Protein AF-A0A1B6F9W7-F1 (afdb_monomer)

Secondary structure (DSSP, 8-state):
-HHHHHHHHHHHHHHHT----SSTT-EEEEEEEETTTEEEEEEEETTTTEEEEEEEETT---EEEEBGGGGGT-HHHHHHS--B-GGG-SS-EEEEEEEEEE-SS-EEEEEEEEEEEEETTEEEEEEEEEEEEEE-HHHHTSS-SEEEE-S-GGG-SS-S--HHHHHHHTT-SSSS-EEEE---TT-SSPEEEEESS--GGG--SPPPP--EEEETTEEEEEEEEEETTEEEEEEEEE---TT-SS----HHHHHHHHHHHTPEEETTEEE--GGGGGGPPPEEEEBTTB-

InterPro domains:
  IPR001461 Aspartic peptidase A1 [PR00792] (45-65)
  IPR001461 Aspartic peptidase A1 [PR00792] (191-204)
  IPR001461 Aspartic peptidase A1 [PR00792] (238-249)
  IPR001461 Aspartic peptidase A1 [PTHR47966] (16-290)
  IPR021109 Aspartic peptidase domain superfamily [G3DSA:2.40.70.10] (39-171)
  IPR021109 Aspartic peptidase domain superfamily [G3DSA:2.40.70.10] (217-290)
  IPR021109 Aspartic peptidase domain superfamily [SSF50630] (12-290)
  IPR033121 Peptidase family A1 domain [PF00026] (39-289)
  IPR033121 Peptidase family A1 domain [PS51767] (39-291)

Solvent-accessible surface area (backbone atoms only — not comparable to full-atom values): 16092 Å² total; per-residue (Å²): 106,67,76,57,50,55,52,48,52,51,51,46,49,59,52,47,40,59,54,74,64,90,52,84,40,40,42,48,36,50,24,49,73,50,82,67,49,51,52,30,32,67,34,30,38,32,39,69,71,42,66,36,34,24,28,61,16,29,71,36,14,45,36,34,34,35,23,49,70,28,35,82,80,37,53,70,55,57,76,78,49,51,56,46,58,67,90,66,24,78,54,48,44,91,66,65,50,78,42,67,48,82,55,100,75,36,38,40,27,39,25,32,36,28,24,30,36,26,50,60,89,43,63,38,74,75,39,63,31,34,40,20,52,45,64,38,72,56,41,73,68,54,94,41,32,32,39,39,15,61,19,32,48,77,60,22,75,80,70,51,68,17,62,64,59,45,28,53,75,69,63,36,34,71,37,100,44,65,37,79,46,82,50,54,76,91,49,93,56,72,18,36,36,27,44,17,42,72,71,71,89,82,59,76,90,78,89,85,80,74,68,69,75,45,79,38,50,56,27,30,63,28,58,29,33,26,51,66,90,44,80,66,44,69,68,46,74,47,65,74,33,66,65,53,65,66,98,79,71,61,64,76,49,49,52,54,54,26,63,75,64,61,37,44,79,54,90,96,44,66,47,60,64,80,90,46,60,93,71,55,73,56,73,48,58,24,43,78,92,42,113

Nearest PDB structures (foldseek):
  5t4s-assembly1_A  TM=9.382E-01  e=1.037E-24  Homo sapiens
  5sz9-assembly2_B  TM=9.330E-01  e=1.037E-24  Homo sapiens
  1hrn-assembly1_A  TM=9.455E-01  e=3.970E-24  Homo sapiens
  4gj6-assembly1_A  TM=9.241E-01  e=5.315E-24  Homo sapiens
  5mlg-assembly1_A  TM=8.321E-01  e=1.570E-22  Rattus norvegicus

Sequence (291 aa):
RVQRELTVERLSALARMVKSNSNGNEQAVTLTDIQDVYYYGAMSFGTPKQLVNVMFSTGSADLWIVSSDYCAINDVYCSTHTTYSHNVSTTYMKNGTRFHSQYGMGSGSGYISIDDIAVGELQVTDQYFGEATSIDNSTASTKFDGIFGLAYPSISAIGTAPPFVNMIKQNVVNESVFAFYLNRVDEKTEGELILGGIDANHYTGNITYTPVVKQTYWLINIDGMYINSQIVSSNNTAIPDTGTTLLSGPTEYMDQVNKVIGGQKMGNLYLVDCSTIDSL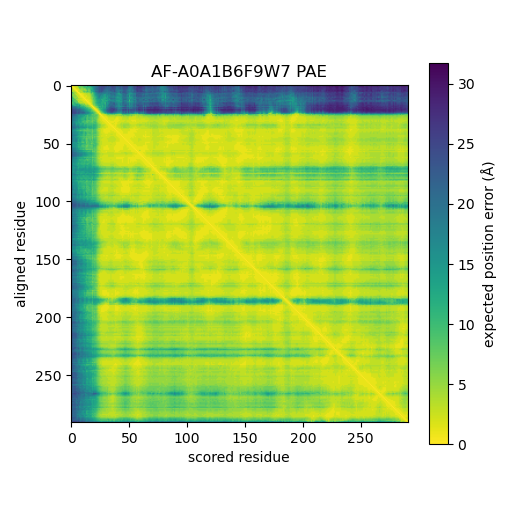PNVSFVISNTS

pLDDT: mean 90.0, std 14.3, range [27.58, 98.81]

Radius of gyration: 20.21 Å; Cα contacts (8 Å, |Δi|>4): 610; chains: 1; bounding box: 56×44×56 Å

Structure (mmCIF, N/CA/C/O backbone):
data_AF-A0A1B6F9W7-F1
#
_entry.id   AF-A0A1B6F9W7-F1
#
loop_
_atom_site.group_PDB
_atom_site.id
_atom_site.type_symbol
_atom_site.label_atom_id
_atom_site.label_alt_id
_atom_site.label_comp_id
_atom_site.label_asym_id
_atom_site.label_entity_id
_atom_site.label_seq_id
_atom_site.pdbx_PDB_ins_code
_atom_site.Cartn_x
_atom_site.Cartn_y
_atom_site.Cartn_z
_atom_site.occupancy
_atom_site.B_iso_or_equiv
_atom_site.auth_seq_id
_atom_site.auth_comp_id
_atom_site.auth_asym_id
_atom_site.auth_atom_id
_atom_site.pdbx_PDB_model_num
ATOM 1 N N . ARG A 1 1 ? 32.476 4.042 4.799 1.00 39.41 1 ARG A N 1
ATOM 2 C CA . ARG A 1 1 ? 31.663 3.472 5.903 1.00 39.41 1 ARG A CA 1
ATOM 3 C C . ARG A 1 1 ? 30.194 3.431 5.483 1.00 39.41 1 ARG A C 1
ATOM 5 O O . ARG A 1 1 ? 29.724 2.333 5.251 1.00 39.41 1 ARG A O 1
ATOM 12 N N . VAL A 1 2 ? 29.600 4.582 5.150 1.00 32.59 2 VAL A N 1
ATOM 13 C CA . VAL A 1 2 ? 28.248 4.735 4.557 1.00 32.59 2 VAL A CA 1
ATOM 14 C C . VAL A 1 2 ? 27.989 3.832 3.338 1.00 32.59 2 VAL A C 1
ATOM 16 O O . VAL A 1 2 ? 27.059 3.041 3.335 1.00 32.59 2 VAL A O 1
ATOM 19 N N . GLN A 1 3 ? 28.878 3.831 2.338 1.00 27.58 3 GLN A N 1
ATOM 20 C CA . GLN A 1 3 ? 28.723 2.985 1.139 1.00 27.58 3 GLN A CA 1
ATOM 21 C C . GLN A 1 3 ? 28.846 1.472 1.416 1.00 27.58 3 GLN A C 1
ATOM 23 O O . GLN A 1 3 ? 28.436 0.658 0.603 1.00 27.58 3 GLN A O 1
ATOM 28 N N . ARG A 1 4 ? 29.417 1.081 2.565 1.00 31.52 4 ARG A N 1
ATOM 29 C CA . ARG A 1 4 ? 29.516 -0.320 3.005 1.00 31.52 4 ARG A CA 1
ATOM 30 C C . ARG A 1 4 ? 28.277 -0.728 3.812 1.00 31.52 4 ARG A C 1
ATOM 32 O O . ARG A 1 4 ? 27.870 -1.874 3.709 1.00 31.52 4 ARG A O 1
ATOM 39 N N . GLU A 1 5 ? 27.677 0.204 4.554 1.00 36.62 5 GLU A N 1
ATOM 40 C CA . GLU A 1 5 ? 26.391 0.037 5.253 1.00 36.62 5 GLU A CA 1
ATOM 41 C C . GLU A 1 5 ? 25.223 -0.079 4.257 1.00 36.62 5 GLU A C 1
ATOM 43 O O . GLU A 1 5 ? 24.466 -1.037 4.352 1.00 36.62 5 GLU A O 1
ATOM 48 N N . LEU A 1 6 ? 25.173 0.764 3.215 1.00 41.50 6 LEU A N 1
ATOM 49 C CA . LEU A 1 6 ? 24.198 0.670 2.109 1.00 41.50 6 LEU A CA 1
ATOM 50 C C . LEU A 1 6 ? 24.239 -0.682 1.378 1.00 41.50 6 LEU A C 1
ATOM 52 O O . LEU A 1 6 ? 23.206 -1.239 1.020 1.00 41.50 6 LEU A O 1
ATOM 56 N N . THR A 1 7 ? 25.431 -1.239 1.156 1.00 44.25 7 THR A N 1
ATOM 57 C CA . THR A 1 7 ? 25.571 -2.565 0.533 1.00 44.25 7 THR A CA 1
ATOM 58 C C . THR A 1 7 ? 25.097 -3.679 1.464 1.00 44.25 7 THR A C 1
ATOM 60 O O . THR A 1 7 ? 24.526 -4.656 0.993 1.00 44.25 7 THR A O 1
ATOM 63 N N . VAL A 1 8 ? 25.294 -3.539 2.778 1.00 46.81 8 VAL A N 1
ATOM 64 C CA . VAL A 1 8 ? 24.808 -4.507 3.772 1.00 46.81 8 VAL A CA 1
ATOM 65 C C . VAL A 1 8 ? 23.288 -4.429 3.922 1.00 46.81 8 VAL A C 1
ATOM 67 O O . VAL A 1 8 ? 22.667 -5.481 3.974 1.00 46.81 8 VAL A O 1
ATOM 70 N N . GLU A 1 9 ? 22.684 -3.237 3.908 1.00 51.66 9 GLU A N 1
ATOM 71 C CA . GLU A 1 9 ? 21.222 -3.065 3.871 1.00 51.66 9 GLU A CA 1
ATOM 72 C C . GLU A 1 9 ? 20.599 -3.589 2.575 1.00 51.66 9 GLU A C 1
ATOM 74 O O . GLU A 1 9 ? 19.556 -4.227 2.609 1.00 51.66 9 GLU A O 1
ATOM 79 N N . ARG A 1 10 ? 21.248 -3.395 1.421 1.00 51.38 10 ARG A N 1
ATOM 80 C CA . ARG A 1 10 ? 20.782 -3.983 0.153 1.00 51.38 10 ARG A CA 1
ATOM 81 C C . ARG A 1 10 ? 20.875 -5.504 0.155 1.00 51.38 10 ARG A C 1
ATOM 83 O O . ARG A 1 10 ? 19.954 -6.171 -0.299 1.00 51.38 10 ARG A O 1
ATOM 90 N N . LEU A 1 11 ? 21.971 -6.058 0.671 1.00 47.94 11 LEU A N 1
ATOM 91 C CA . LEU A 1 11 ? 22.137 -7.506 0.806 1.00 47.94 11 LEU A CA 1
ATOM 92 C C . LEU A 1 11 ? 21.189 -8.091 1.858 1.00 47.94 11 LEU A C 1
ATOM 94 O O . LEU A 1 11 ? 20.698 -9.197 1.661 1.00 47.94 11 LEU A O 1
ATOM 98 N N . SER A 1 12 ? 20.896 -7.367 2.941 1.00 53.03 12 SER A N 1
ATOM 99 C CA . SER A 1 12 ? 19.919 -7.796 3.941 1.00 53.03 12 SER A CA 1
ATOM 100 C C . SER A 1 12 ? 18.487 -7.655 3.434 1.00 53.03 12 SER A C 1
ATOM 102 O O . SER A 1 12 ? 17.698 -8.546 3.700 1.00 53.03 12 SER A O 1
ATOM 104 N N . ALA A 1 13 ? 18.154 -6.631 2.645 1.00 49.12 13 ALA A N 1
ATOM 105 C CA . ALA A 1 13 ? 16.864 -6.508 1.966 1.00 49.12 13 ALA A CA 1
ATOM 106 C C . ALA A 1 13 ? 16.664 -7.635 0.941 1.00 49.12 13 ALA A C 1
ATOM 108 O O . ALA A 1 13 ? 15.630 -8.294 0.964 1.00 49.12 13 ALA A O 1
ATOM 109 N N . LEU A 1 14 ? 17.678 -7.939 0.120 1.00 49.81 14 LEU A N 1
ATOM 110 C CA . LEU A 1 14 ? 17.667 -9.103 -0.776 1.00 49.81 14 LEU A CA 1
ATOM 111 C C . LEU A 1 14 ? 17.549 -10.424 -0.001 1.00 49.81 14 LEU A C 1
ATOM 113 O O . LEU A 1 14 ? 16.829 -11.314 -0.430 1.00 49.81 14 LEU A O 1
ATOM 117 N N . ALA A 1 15 ? 18.211 -10.557 1.152 1.00 49.97 15 ALA A N 1
ATOM 118 C CA . ALA A 1 15 ? 18.080 -11.738 2.005 1.00 49.97 15 ALA A CA 1
ATOM 119 C C . ALA A 1 15 ? 16.712 -11.818 2.716 1.00 49.97 15 ALA A C 1
ATOM 121 O O . ALA A 1 15 ? 16.203 -12.915 2.920 1.00 49.97 15 ALA A O 1
ATOM 122 N N . ARG A 1 16 ? 16.098 -10.678 3.064 1.00 51.16 16 ARG A N 1
ATOM 123 C CA . ARG A 1 16 ? 14.759 -10.568 3.680 1.00 51.16 16 ARG A CA 1
ATOM 124 C C . ARG A 1 16 ? 13.628 -10.799 2.681 1.00 51.16 16 ARG A C 1
ATOM 126 O O . ARG A 1 16 ? 12.594 -11.324 3.064 1.00 51.16 16 ARG A O 1
ATOM 133 N N . MET A 1 17 ? 13.837 -10.485 1.401 1.00 50.50 17 MET A N 1
ATOM 134 C CA . MET A 1 17 ? 12.930 -10.886 0.317 1.00 50.50 17 MET A CA 1
ATOM 135 C C . MET A 1 17 ? 12.826 -12.412 0.165 1.00 50.50 17 MET A C 1
ATOM 137 O O . MET A 1 17 ? 11.884 -12.902 -0.451 1.00 50.50 17 MET A O 1
ATOM 141 N N . VAL A 1 18 ? 13.775 -13.171 0.724 1.00 45.09 18 VAL A N 1
ATOM 142 C CA . VAL A 1 18 ? 13.851 -14.631 0.604 1.00 45.09 18 VAL A CA 1
ATOM 143 C C . VAL A 1 18 ? 13.539 -15.287 1.955 1.00 45.09 18 VAL A C 1
ATOM 145 O O . VAL A 1 18 ? 14.362 -15.982 2.545 1.00 45.09 18 VAL A O 1
ATOM 148 N N . LYS A 1 19 ? 12.305 -15.124 2.442 1.00 47.81 19 LYS A N 1
ATOM 149 C CA . LYS A 1 19 ? 11.638 -16.182 3.218 1.00 47.81 19 LYS A CA 1
ATOM 150 C C . LYS A 1 19 ? 10.739 -16.955 2.256 1.00 47.81 19 LYS A C 1
ATOM 152 O O . LYS A 1 19 ? 9.536 -16.755 2.185 1.00 47.81 19 LYS A O 1
ATOM 157 N N . SER A 1 20 ? 11.365 -17.804 1.444 1.00 42.94 20 SER A N 1
ATOM 158 C CA . SER A 1 20 ? 10.659 -18.725 0.552 1.00 42.94 20 SER A CA 1
ATOM 159 C C . SER A 1 20 ? 9.991 -19.811 1.400 1.00 42.94 20 SER A C 1
ATOM 161 O O . SER A 1 20 ? 10.647 -20.791 1.760 1.00 42.94 20 SER A O 1
ATOM 163 N N . ASN A 1 21 ? 8.692 -19.685 1.673 1.00 44.81 21 ASN A N 1
ATOM 164 C CA . ASN A 1 21 ? 7.874 -20.879 1.862 1.00 44.81 21 ASN A CA 1
ATOM 165 C C . ASN A 1 21 ? 7.746 -21.526 0.481 1.00 44.81 21 ASN A C 1
ATOM 167 O O . ASN A 1 21 ? 7.134 -20.981 -0.430 1.00 44.81 21 ASN A O 1
ATOM 171 N N . SER A 1 22 ? 8.441 -22.646 0.296 1.00 40.75 22 SER A N 1
ATOM 172 C CA . SER A 1 22 ? 8.691 -23.304 -0.988 1.00 40.75 22 SER A CA 1
ATOM 173 C C . SER A 1 22 ? 7.465 -24.055 -1.525 1.00 40.75 22 SER A C 1
ATOM 175 O O . SER A 1 22 ? 7.565 -25.238 -1.850 1.00 40.75 22 SER A O 1
ATOM 177 N N . ASN A 1 23 ? 6.322 -23.382 -1.620 1.00 47.41 23 ASN A N 1
ATOM 178 C CA . ASN A 1 23 ? 5.181 -23.810 -2.416 1.00 47.41 23 ASN A CA 1
ATOM 179 C C . ASN A 1 23 ? 4.972 -22.721 -3.470 1.00 47.41 23 ASN A C 1
ATOM 181 O O . ASN A 1 23 ? 4.521 -21.630 -3.147 1.00 47.41 23 ASN A O 1
ATOM 185 N N . GLY A 1 24 ? 5.406 -22.991 -4.706 1.00 58.91 24 GLY A N 1
ATOM 186 C CA . GLY A 1 24 ? 5.501 -21.995 -5.781 1.00 58.91 24 GLY A CA 1
ATOM 187 C C . GLY A 1 24 ? 4.255 -21.117 -5.936 1.00 58.91 24 GLY A C 1
ATOM 188 O O . GLY A 1 24 ? 3.157 -21.581 -5.667 1.00 58.91 24 GLY A O 1
ATOM 189 N N . ASN A 1 25 ? 4.446 -19.872 -6.384 1.00 73.38 25 ASN A N 1
ATOM 190 C CA . ASN A 1 25 ? 3.421 -18.843 -6.626 1.00 73.38 25 ASN A CA 1
ATOM 191 C C . ASN A 1 25 ? 2.649 -18.329 -5.384 1.00 73.38 25 ASN A C 1
ATOM 193 O O . ASN A 1 25 ? 1.651 -17.623 -5.523 1.00 73.38 25 ASN A O 1
ATOM 197 N N . GLU A 1 26 ? 3.126 -18.608 -4.171 1.00 86.62 26 GLU A N 1
ATOM 198 C CA . GLU A 1 26 ? 2.822 -17.839 -2.954 1.00 86.62 26 GLU A CA 1
ATOM 199 C C . GLU A 1 26 ? 4.101 -17.116 -2.508 1.00 86.62 26 GLU A C 1
ATOM 201 O O . GLU A 1 26 ? 5.185 -17.703 -2.541 1.00 86.62 26 GLU A O 1
ATOM 206 N N . GLN A 1 27 ? 4.003 -15.845 -2.111 1.00 89.25 27 GLN A N 1
ATOM 207 C CA . GLN A 1 27 ? 5.173 -15.065 -1.706 1.00 89.25 27 GLN A CA 1
ATOM 208 C C . GLN A 1 27 ? 4.937 -14.300 -0.411 1.00 89.25 27 GLN A C 1
ATOM 210 O O . GLN A 1 27 ? 4.119 -13.382 -0.368 1.00 89.25 27 GLN A O 1
ATOM 215 N N . ALA A 1 28 ? 5.756 -14.618 0.591 1.00 92.50 28 ALA A N 1
ATOM 216 C CA . ALA A 1 28 ? 5.928 -13.815 1.792 1.00 92.50 28 ALA A CA 1
ATOM 217 C C . ALA A 1 28 ? 6.904 -12.664 1.539 1.00 92.50 28 ALA A C 1
ATOM 219 O O . ALA A 1 28 ? 8.014 -12.855 1.033 1.00 92.50 28 ALA A O 1
ATOM 220 N N . VAL A 1 29 ? 6.485 -11.460 1.901 1.00 93.19 29 VAL A N 1
ATOM 221 C CA . VAL A 1 29 ? 7.268 -10.233 1.832 1.00 93.19 29 VAL A CA 1
ATOM 222 C C . VAL A 1 29 ? 7.405 -9.709 3.249 1.00 93.19 29 VAL A C 1
ATOM 224 O O . VAL A 1 29 ? 6.427 -9.268 3.848 1.00 93.19 29 VAL A O 1
ATOM 227 N N . THR A 1 30 ? 8.628 -9.722 3.777 1.00 94.25 30 THR A N 1
ATOM 228 C CA . THR A 1 30 ? 8.931 -9.044 5.039 1.00 94.25 30 THR A CA 1
ATOM 229 C C . THR A 1 30 ? 8.626 -7.551 4.911 1.00 94.25 30 THR A C 1
ATOM 231 O O . THR A 1 30 ?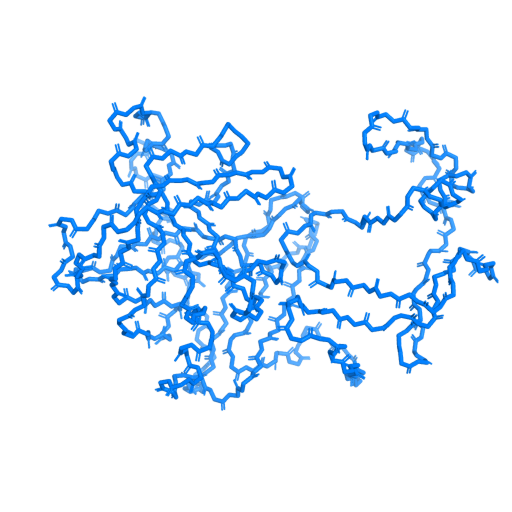 9.165 -6.869 4.032 1.00 94.25 30 THR A O 1
ATOM 234 N N . LEU A 1 31 ? 7.817 -7.038 5.832 1.00 95.50 31 LEU A N 1
ATOM 235 C CA . LEU A 1 31 ? 7.537 -5.621 6.001 1.00 95.50 31 LEU A CA 1
ATOM 236 C C . LEU A 1 31 ? 8.368 -5.067 7.161 1.00 95.50 31 LEU A C 1
ATOM 238 O O . LEU A 1 31 ? 8.383 -5.607 8.266 1.00 95.50 31 LEU A O 1
ATOM 242 N N . THR A 1 32 ? 9.070 -3.970 6.901 1.00 94.00 32 THR A N 1
ATOM 243 C CA . THR A 1 32 ? 9.803 -3.215 7.917 1.00 94.00 32 THR A CA 1
ATOM 244 C C . THR A 1 32 ? 8.875 -2.181 8.536 1.00 94.00 32 THR A C 1
ATOM 246 O O . THR A 1 32 ? 8.375 -1.307 7.828 1.00 94.00 32 THR A O 1
ATOM 249 N N . ASP A 1 33 ? 8.683 -2.285 9.846 1.00 92.81 33 ASP A N 1
ATOM 250 C CA . ASP A 1 33 ? 7.980 -1.305 10.671 1.00 92.81 33 ASP A CA 1
ATOM 251 C C . ASP A 1 33 ? 8.844 -0.059 10.929 1.00 92.81 33 ASP A C 1
ATOM 253 O O . ASP A 1 33 ? 10.020 -0.160 11.296 1.00 92.81 33 ASP A O 1
ATOM 257 N N . ILE A 1 34 ? 8.243 1.120 10.773 1.00 92.00 34 ILE A N 1
ATOM 258 C CA . ILE A 1 34 ? 8.779 2.395 11.241 1.00 92.00 34 ILE A CA 1
ATOM 259 C C . ILE A 1 34 ? 7.884 2.940 12.358 1.00 92.00 34 ILE A C 1
ATOM 261 O O . ILE A 1 34 ? 7.020 3.783 12.123 1.00 92.00 34 ILE A O 1
ATOM 265 N N . GLN A 1 35 ? 8.171 2.514 13.593 1.00 88.38 35 GLN A N 1
ATOM 266 C CA . GLN A 1 35 ? 7.592 3.049 14.837 1.00 88.38 35 GLN A CA 1
ATOM 267 C C . GLN A 1 35 ? 6.058 2.965 14.903 1.00 88.38 35 GLN A C 1
ATOM 269 O O . GLN A 1 35 ? 5.420 3.897 15.393 1.00 88.38 35 GLN A O 1
ATOM 274 N N . ASP A 1 36 ? 5.469 1.897 14.367 1.00 88.62 36 ASP A N 1
ATOM 275 C CA . ASP A 1 36 ? 4.024 1.715 14.185 1.00 88.62 36 ASP A CA 1
ATOM 276 C C . ASP A 1 36 ? 3.366 2.820 13.326 1.00 88.62 36 ASP A C 1
ATOM 278 O O . ASP A 1 36 ? 2.144 2.983 13.322 1.00 88.62 36 ASP A O 1
ATOM 282 N N . VAL A 1 37 ? 4.157 3.613 12.585 1.00 89.31 37 VAL A N 1
ATOM 283 C CA . VAL A 1 37 ? 3.651 4.707 11.740 1.00 89.31 37 VAL A CA 1
ATOM 284 C C . VAL A 1 37 ? 3.343 4.207 10.335 1.00 89.31 37 VAL A C 1
ATOM 286 O O . VAL A 1 37 ? 2.301 4.537 9.769 1.00 89.31 37 VAL A O 1
ATOM 289 N N . TYR A 1 38 ? 4.259 3.449 9.738 1.00 92.19 38 TYR A N 1
ATOM 290 C CA . TYR A 1 38 ? 4.079 2.865 8.413 1.00 92.19 38 TYR A CA 1
ATOM 291 C C . TYR A 1 38 ? 4.987 1.657 8.215 1.00 92.19 38 TYR A C 1
ATOM 293 O O . TYR A 1 38 ? 6.022 1.517 8.867 1.00 92.19 38 TYR A O 1
ATOM 301 N N . TYR A 1 39 ? 4.611 0.828 7.245 1.00 95.19 39 TYR A N 1
ATOM 302 C CA . TYR A 1 39 ? 5.302 -0.405 6.903 1.00 95.19 39 TYR A CA 1
ATOM 303 C C . TYR A 1 39 ? 5.681 -0.384 5.427 1.00 95.19 39 TYR A C 1
ATOM 305 O O . TYR A 1 39 ? 4.891 0.026 4.572 1.00 95.19 39 TYR A O 1
ATOM 313 N N . TYR A 1 40 ? 6.889 -0.835 5.113 1.00 96.00 40 TYR A N 1
ATOM 314 C CA . TYR A 1 40 ? 7.352 -0.930 3.732 1.00 96.00 40 TYR A CA 1
ATOM 315 C C . TYR A 1 40 ? 8.099 -2.234 3.494 1.00 96.00 40 TYR A C 1
ATOM 317 O O . TYR A 1 40 ? 8.690 -2.813 4.404 1.00 96.00 40 TYR A O 1
ATOM 325 N N . GLY A 1 41 ? 8.093 -2.690 2.251 1.00 95.75 41 GLY A N 1
ATOM 326 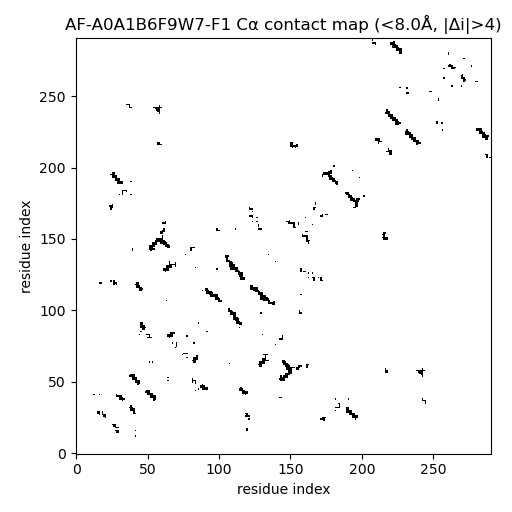C CA . GLY A 1 41 ? 8.892 -3.827 1.814 1.00 95.75 41 GLY A CA 1
ATOM 327 C C . GLY A 1 41 ? 9.620 -3.489 0.527 1.00 95.75 41 GLY A C 1
ATOM 328 O O . GLY A 1 41 ? 9.485 -2.394 -0.016 1.00 95.75 41 GLY A O 1
ATOM 329 N N . ALA A 1 42 ? 10.413 -4.428 0.039 1.00 95.31 42 ALA A N 1
ATOM 330 C CA . ALA A 1 42 ? 11.183 -4.227 -1.173 1.00 95.31 42 ALA A CA 1
ATOM 331 C C . ALA A 1 42 ? 10.507 -4.912 -2.371 1.00 95.31 42 ALA A C 1
ATOM 333 O O . ALA A 1 42 ? 9.882 -5.966 -2.243 1.00 95.31 42 ALA A O 1
ATOM 334 N N . MET A 1 43 ? 10.705 -4.348 -3.557 1.00 96.62 43 MET A N 1
ATOM 335 C CA . MET A 1 43 ? 10.397 -4.961 -4.850 1.00 96.62 43 MET A CA 1
ATOM 336 C C .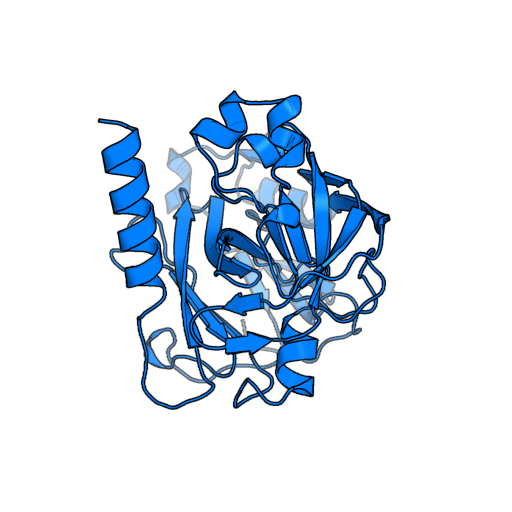 MET A 1 43 ? 11.497 -4.615 -5.856 1.00 96.62 43 MET A C 1
ATOM 338 O O . MET A 1 43 ? 12.372 -3.797 -5.573 1.00 96.62 43 MET A O 1
ATOM 342 N N . SER A 1 44 ? 11.482 -5.232 -7.032 1.00 98.06 44 SER A N 1
ATOM 343 C CA . SER A 1 44 ? 12.461 -4.946 -8.080 1.00 98.06 44 SER A CA 1
ATOM 344 C C . SER A 1 44 ? 11.818 -4.584 -9.409 1.00 98.06 44 SER A C 1
ATOM 346 O O . SER A 1 44 ? 10.708 -5.025 -9.697 1.00 98.06 44 SER A O 1
ATOM 348 N N . PHE A 1 45 ? 12.543 -3.794 -10.197 1.00 98.56 45 PHE A N 1
ATOM 349 C CA . PHE A 1 45 ? 12.143 -3.316 -11.516 1.00 98.56 45 PHE A CA 1
ATOM 350 C C . PHE A 1 45 ? 13.221 -3.628 -12.551 1.00 98.56 45 PHE A C 1
ATOM 352 O O . PHE A 1 45 ? 14.413 -3.445 -12.291 1.00 98.56 45 PHE A O 1
ATOM 359 N N . GLY A 1 46 ? 12.789 -4.028 -13.736 1.00 98.31 46 GLY A N 1
ATOM 360 C CA . GLY A 1 46 ? 13.597 -4.130 -14.934 1.00 98.31 46 GLY A CA 1
ATOM 361 C C . GLY A 1 46 ? 14.703 -5.175 -14.930 1.00 98.31 46 GLY A C 1
ATOM 362 O O . GLY A 1 46 ? 14.855 -5.987 -14.014 1.00 98.31 46 GLY A O 1
ATOM 363 N N . THR A 1 47 ? 15.488 -5.142 -16.006 1.00 98.06 47 THR A N 1
ATOM 364 C CA . THR A 1 47 ? 16.598 -6.071 -16.252 1.00 98.06 47 THR A CA 1
ATOM 365 C C . THR A 1 47 ? 17.876 -5.299 -16.593 1.00 98.06 47 THR A C 1
ATOM 367 O O . THR A 1 47 ? 17.924 -4.676 -17.647 1.00 98.06 47 THR A O 1
ATOM 370 N N . PRO A 1 48 ? 18.946 -5.356 -15.778 1.00 97.62 48 PRO A N 1
ATOM 371 C CA . PRO A 1 48 ? 19.047 -6.062 -14.503 1.00 97.62 48 PRO A CA 1
ATOM 372 C C . PRO A 1 48 ? 18.112 -5.483 -13.431 1.00 97.62 48 PRO A C 1
ATOM 374 O O . PRO A 1 48 ? 17.776 -4.302 -13.467 1.00 97.62 48 PRO A O 1
ATOM 377 N N . LYS A 1 49 ? 17.739 -6.327 -12.457 1.00 97.38 49 LYS A N 1
ATOM 378 C CA . LYS A 1 49 ? 16.826 -5.972 -11.361 1.00 97.38 49 LYS A CA 1
ATOM 379 C C . LYS A 1 49 ? 17.346 -4.770 -10.562 1.00 97.38 49 LYS A C 1
ATOM 381 O O . LYS A 1 49 ? 18.428 -4.824 -9.976 1.00 97.38 49 LYS A O 1
ATOM 386 N N . GLN A 1 50 ? 16.537 -3.719 -10.489 1.00 97.69 50 GLN A N 1
ATOM 387 C CA . GLN A 1 50 ? 16.744 -2.526 -9.669 1.00 97.69 50 GLN A CA 1
ATOM 388 C C . GLN A 1 50 ? 15.843 -2.610 -8.437 1.00 97.69 50 GLN A C 1
ATOM 390 O O . GLN A 1 50 ? 14.623 -2.612 -8.569 1.00 97.69 50 GLN A O 1
ATOM 395 N N . LEU A 1 51 ? 16.439 -2.728 -7.250 1.00 96.50 51 LEU A N 1
ATOM 396 C CA . LEU A 1 51 ? 15.708 -2.861 -5.989 1.00 96.50 51 LEU A CA 1
ATOM 397 C C . LEU A 1 51 ? 15.188 -1.501 -5.514 1.00 96.50 51 LEU A C 1
ATOM 399 O O . LEU A 1 51 ? 15.963 -0.544 -5.462 1.00 96.50 51 LEU A O 1
ATOM 403 N N . VAL A 1 52 ? 13.916 -1.449 -5.128 1.00 96.00 52 VAL A N 1
ATOM 404 C CA . VAL A 1 52 ? 13.238 -0.251 -4.626 1.00 96.00 52 VAL A CA 1
ATOM 405 C C . VAL A 1 52 ? 12.367 -0.612 -3.422 1.00 96.00 52 VAL A C 1
ATOM 407 O O . VAL A 1 52 ? 11.715 -1.659 -3.417 1.00 96.00 52 VAL A O 1
ATOM 410 N N . ASN A 1 53 ? 12.346 0.244 -2.401 1.00 96.06 53 ASN A N 1
ATOM 411 C CA . ASN A 1 53 ? 11.449 0.098 -1.253 1.00 96.06 53 ASN A CA 1
ATOM 412 C C . ASN A 1 53 ? 10.096 0.751 -1.541 1.00 96.06 53 ASN A C 1
ATOM 414 O O . ASN A 1 53 ? 10.046 1.886 -2.004 1.00 96.06 53 ASN A O 1
ATOM 418 N N . VAL A 1 54 ? 8.994 0.074 -1.233 1.00 96.75 54 VAL A N 1
ATOM 419 C CA . VAL A 1 54 ? 7.635 0.570 -1.476 1.00 96.75 54 VAL A CA 1
ATOM 420 C C . VAL A 1 54 ? 6.727 0.332 -0.278 1.00 96.75 54 VAL A C 1
ATOM 422 O O . VAL A 1 54 ? 6.837 -0.675 0.426 1.00 96.75 54 VAL A O 1
ATOM 425 N N . MET A 1 55 ? 5.791 1.253 -0.071 1.00 96.38 55 MET A N 1
ATOM 426 C CA . MET A 1 55 ? 4.656 1.042 0.823 1.00 96.38 55 MET A CA 1
ATOM 427 C C . MET A 1 55 ? 3.549 0.294 0.072 1.00 96.38 55 MET A C 1
ATOM 429 O O . MET A 1 55 ? 3.060 0.773 -0.953 1.00 96.38 55 MET A O 1
ATOM 433 N N . PHE A 1 56 ? 3.128 -0.861 0.586 1.00 97.81 56 PHE A N 1
ATOM 434 C CA . PHE A 1 56 ? 2.011 -1.625 0.027 1.00 97.81 56 PHE A CA 1
ATOM 435 C C . PHE A 1 56 ? 0.686 -1.098 0.589 1.00 97.81 56 PHE A C 1
ATOM 437 O O . PHE A 1 56 ? 0.409 -1.230 1.782 1.00 97.81 56 PHE A O 1
ATOM 444 N N . SER A 1 57 ? -0.135 -0.484 -0.262 1.00 96.56 57 SER A N 1
ATOM 445 C CA . SER A 1 57 ? -1.290 0.316 0.164 1.00 96.56 57 SER A CA 1
ATOM 446 C C . SER A 1 57 ? -2.594 -0.184 -0.450 1.00 96.56 57 SER A C 1
ATOM 448 O O . SER A 1 57 ? -2.794 -0.116 -1.662 1.00 96.56 57 SER A O 1
ATOM 450 N N . THR A 1 58 ? -3.533 -0.613 0.392 1.00 97.38 58 THR A N 1
ATOM 451 C CA . THR A 1 58 ? -4.915 -0.928 -0.013 1.00 97.38 58 THR A CA 1
ATOM 452 C C . THR A 1 58 ? -5.788 0.319 -0.217 1.00 97.38 58 THR A C 1
ATOM 454 O O . THR A 1 58 ? -6.841 0.229 -0.851 1.00 97.38 58 THR A O 1
ATOM 457 N N . GLY A 1 59 ? -5.361 1.494 0.253 1.00 94.50 59 GLY A N 1
ATOM 458 C CA . GLY A 1 59 ? -6.006 2.790 0.007 1.00 94.50 59 GLY A CA 1
ATOM 459 C C . GLY A 1 59 ? -5.676 3.443 -1.337 1.00 94.50 59 GLY A C 1
ATOM 460 O O . GLY A 1 59 ? -6.191 4.518 -1.636 1.00 94.50 59 GLY A O 1
ATOM 461 N N . SER A 1 60 ? -4.837 2.827 -2.174 1.00 94.75 60 SER A N 1
ATOM 462 C CA . SER A 1 60 ? -4.454 3.365 -3.485 1.00 94.75 60 SER A CA 1
ATOM 463 C C . SER A 1 60 ? -4.306 2.270 -4.543 1.00 94.75 60 SER A C 1
ATOM 465 O O . SER A 1 60 ? -4.102 1.107 -4.209 1.00 94.75 60 SER A O 1
ATOM 467 N N . ALA A 1 61 ? -4.460 2.620 -5.825 1.00 96.19 61 ALA A N 1
ATOM 468 C CA . ALA A 1 61 ? -4.412 1.657 -6.936 1.00 96.19 61 ALA A CA 1
ATOM 469 C C . ALA A 1 61 ? -3.142 1.755 -7.793 1.00 96.19 61 ALA A C 1
ATOM 471 O O . ALA A 1 61 ? -2.736 0.769 -8.399 1.00 96.19 61 ALA A O 1
ATOM 472 N N . ASP A 1 62 ? -2.520 2.930 -7.873 1.00 96.19 62 ASP A N 1
ATOM 473 C CA . ASP A 1 62 ? -1.364 3.134 -8.744 1.00 96.19 62 ASP A CA 1
ATOM 474 C C . ASP A 1 62 ? -0.081 2.542 -8.148 1.00 96.19 62 ASP A C 1
ATOM 476 O O . ASP A 1 62 ? 0.151 2.619 -6.941 1.00 96.19 62 ASP A O 1
ATOM 480 N N . LEU A 1 63 ? 0.779 2.013 -9.020 1.00 97.75 63 LEU A N 1
ATOM 481 C CA . LEU A 1 63 ? 2.190 1.790 -8.723 1.00 97.75 63 LEU A CA 1
ATOM 482 C C . LEU A 1 63 ? 2.981 3.002 -9.209 1.00 97.75 63 LEU A C 1
ATOM 484 O O . LEU A 1 63 ? 2.898 3.364 -10.383 1.00 97.75 63 LEU A O 1
ATOM 488 N N . TRP A 1 64 ? 3.774 3.609 -8.338 1.00 97.38 64 TRP A N 1
ATOM 489 C CA . TRP A 1 64 ? 4.763 4.606 -8.737 1.00 97.38 64 TRP A CA 1
ATOM 490 C C . TRP A 1 64 ? 5.950 4.588 -7.785 1.00 97.38 64 TRP A C 1
ATOM 492 O O . TRP A 1 64 ? 5.828 4.205 -6.622 1.00 97.38 64 TRP A O 1
ATOM 502 N N . ILE A 1 65 ? 7.096 5.010 -8.298 1.00 97.44 65 ILE A N 1
ATOM 503 C CA . ILE A 1 65 ? 8.381 5.018 -7.604 1.00 97.44 65 ILE A CA 1
ATOM 504 C C . ILE A 1 65 ? 9.218 6.222 -8.040 1.00 97.44 65 ILE A C 1
ATOM 506 O O . ILE A 1 65 ? 8.990 6.799 -9.106 1.00 97.44 65 ILE A O 1
ATOM 510 N N . VAL A 1 66 ? 10.192 6.616 -7.224 1.00 97.19 66 VAL A N 1
ATOM 511 C CA . VAL A 1 66 ? 11.064 7.758 -7.514 1.00 97.19 66 VAL A CA 1
ATOM 512 C C . VAL A 1 66 ? 12.084 7.411 -8.600 1.00 97.19 66 VAL A C 1
ATOM 514 O O . VAL A 1 66 ? 12.863 6.458 -8.494 1.00 97.19 66 VAL A O 1
ATOM 517 N N . SER A 1 67 ? 12.087 8.221 -9.657 1.00 97.50 67 SER A N 1
ATOM 518 C CA . SER A 1 67 ? 13.041 8.132 -10.761 1.00 97.50 67 SER A CA 1
ATOM 519 C C . SER A 1 67 ? 14.407 8.679 -10.351 1.00 97.50 67 SER A C 1
ATOM 521 O O . SER A 1 67 ? 14.508 9.656 -9.605 1.00 97.50 67 SER A O 1
ATOM 523 N N . SER A 1 68 ? 15.476 8.116 -10.913 1.00 96.50 68 SER A N 1
ATOM 524 C CA . SER A 1 68 ? 16.838 8.643 -10.795 1.00 96.50 68 SER A CA 1
ATOM 525 C C . SER A 1 68 ? 16.959 10.072 -11.332 1.00 96.50 68 SER A C 1
ATOM 527 O O . SER A 1 68 ? 17.863 10.805 -10.939 1.00 96.50 68 SER A O 1
ATOM 529 N N . ASP A 1 69 ? 16.030 10.505 -12.190 1.00 95.56 69 ASP A N 1
ATOM 530 C CA . ASP A 1 69 ? 15.968 11.884 -12.681 1.00 95.56 69 ASP A CA 1
ATOM 531 C C . ASP A 1 69 ? 15.713 12.893 -11.545 1.00 95.56 69 ASP A C 1
ATOM 533 O O . ASP A 1 69 ? 16.165 14.038 -11.621 1.00 95.56 69 ASP A O 1
ATOM 537 N N . TYR A 1 70 ? 15.051 12.479 -10.455 1.00 94.94 70 TYR A N 1
ATOM 538 C CA . TYR A 1 70 ? 14.844 13.328 -9.276 1.00 94.94 70 TYR A CA 1
ATOM 539 C C . TYR A 1 70 ? 16.170 13.717 -8.599 1.00 94.94 70 TYR A C 1
ATOM 541 O O . TYR A 1 70 ? 16.279 14.802 -8.020 1.00 94.94 70 TYR A O 1
ATOM 549 N N . CYS A 1 71 ? 17.219 12.896 -8.742 1.00 91.50 71 CYS A N 1
ATOM 550 C CA . CYS A 1 71 ? 18.545 13.164 -8.179 1.00 91.50 71 CYS A CA 1
ATOM 551 C C . CYS A 1 71 ? 19.192 14.430 -8.754 1.00 91.50 71 CYS A C 1
ATOM 553 O O . CYS A 1 71 ? 19.995 15.066 -8.076 1.00 91.50 71 CYS A O 1
ATOM 555 N N . ALA A 1 72 ? 18.822 14.840 -9.974 1.00 89.31 72 ALA A N 1
ATOM 556 C CA . ALA A 1 72 ? 19.305 16.091 -10.560 1.00 89.31 72 ALA A CA 1
ATOM 557 C C . ALA A 1 72 ? 18.830 17.331 -9.779 1.00 89.31 72 ALA A C 1
ATOM 559 O O . ALA A 1 72 ? 19.456 18.387 -9.849 1.00 89.31 72 ALA A O 1
ATOM 560 N N . ILE A 1 73 ? 17.722 17.202 -9.044 1.00 87.25 73 ILE A N 1
ATOM 561 C CA . ILE A 1 73 ? 17.113 18.265 -8.239 1.00 87.25 73 ILE A CA 1
ATOM 562 C C . ILE A 1 73 ? 17.454 18.074 -6.755 1.00 87.25 73 ILE A C 1
ATOM 564 O O . ILE A 1 73 ? 17.637 19.056 -6.036 1.00 87.25 73 ILE A O 1
ATOM 568 N N . ASN A 1 74 ? 17.557 16.824 -6.290 1.00 88.31 74 ASN A N 1
ATOM 569 C CA . ASN A 1 74 ? 17.786 16.494 -4.888 1.00 88.31 74 ASN A CA 1
ATOM 570 C C . ASN A 1 74 ? 18.763 15.316 -4.716 1.00 88.31 74 ASN A C 1
ATOM 572 O O . ASN A 1 74 ? 18.369 14.178 -4.466 1.00 88.31 74 ASN A O 1
ATOM 576 N N . ASP A 1 75 ? 20.060 15.606 -4.809 1.00 89.50 75 ASP A N 1
ATOM 577 C CA . ASP A 1 75 ? 21.135 14.613 -4.641 1.00 89.50 75 ASP A CA 1
ATOM 578 C C . ASP A 1 75 ? 21.167 13.996 -3.225 1.00 89.50 75 ASP A C 1
ATOM 580 O O . ASP A 1 75 ? 21.478 12.819 -3.039 1.00 89.50 75 ASP A O 1
ATOM 584 N N . VAL A 1 76 ? 20.756 14.761 -2.204 1.00 89.56 76 VAL A N 1
ATOM 585 C CA . VAL A 1 76 ? 20.696 14.274 -0.815 1.00 89.56 76 VAL A CA 1
ATOM 586 C C . VAL A 1 76 ? 19.704 13.120 -0.681 1.00 89.56 76 VAL A C 1
ATOM 588 O O . VAL A 1 76 ? 20.024 12.125 -0.024 1.00 89.56 76 VAL A O 1
ATOM 591 N N . TYR A 1 77 ? 18.542 13.206 -1.339 1.00 90.75 77 TYR A N 1
ATOM 592 C CA . TYR A 1 77 ? 17.580 12.105 -1.374 1.00 90.75 77 TYR A CA 1
ATOM 593 C C . TYR A 1 77 ? 18.252 10.828 -1.891 1.00 90.75 77 TYR A C 1
ATOM 595 O O . TYR A 1 77 ? 18.293 9.819 -1.190 1.00 90.75 77 TYR A O 1
ATOM 603 N N . CYS A 1 78 ? 18.911 10.904 -3.046 1.00 87.62 78 CYS A N 1
ATOM 604 C CA . CYS A 1 78 ? 19.531 9.749 -3.696 1.00 87.62 78 CYS A CA 1
ATOM 605 C C . CYS A 1 78 ? 20.760 9.187 -2.968 1.00 87.62 78 CYS A C 1
ATOM 607 O O . CYS A 1 78 ? 21.140 8.040 -3.194 1.00 87.62 78 CYS A O 1
ATOM 609 N N . SER A 1 79 ? 21.361 9.954 -2.056 1.00 88.19 79 SER A N 1
ATOM 610 C CA . SER A 1 79 ? 22.423 9.449 -1.177 1.00 88.19 79 SER A CA 1
ATOM 611 C C . SER A 1 79 ? 21.914 8.517 -0.066 1.00 88.19 79 SER A C 1
ATOM 613 O O . SER A 1 79 ? 22.702 7.767 0.513 1.00 88.19 79 SER A O 1
ATOM 615 N N . THR A 1 80 ? 20.611 8.562 0.234 1.00 88.75 80 THR A N 1
ATOM 616 C CA . THR A 1 80 ? 19.975 7.843 1.354 1.00 88.75 80 THR A CA 1
ATOM 617 C C . THR A 1 80 ? 18.834 6.914 0.939 1.00 88.75 80 THR A C 1
ATOM 619 O O . THR A 1 80 ? 18.402 6.102 1.753 1.00 88.75 80 THR A O 1
ATOM 622 N N . HIS A 1 81 ? 18.394 6.997 -0.315 1.00 93.00 81 HIS A N 1
ATOM 623 C CA . HIS A 1 81 ? 17.244 6.283 -0.862 1.00 93.00 81 HIS A CA 1
ATOM 624 C C . HIS A 1 81 ? 17.609 5.439 -2.083 1.00 93.00 81 HIS A C 1
ATOM 626 O O . HIS A 1 81 ? 18.691 5.577 -2.666 1.00 93.00 81 HIS A O 1
ATOM 632 N N . THR A 1 82 ? 16.695 4.560 -2.489 1.00 91.81 82 THR A N 1
ATOM 633 C CA . THR A 1 82 ? 16.792 3.846 -3.764 1.00 91.81 82 THR A CA 1
ATOM 634 C C . THR A 1 82 ? 15.948 4.534 -4.830 1.00 91.81 82 THR A C 1
ATOM 636 O O . THR A 1 82 ? 14.879 5.061 -4.558 1.00 91.81 82 THR A O 1
ATOM 639 N N . THR A 1 83 ? 16.450 4.572 -6.061 1.00 94.56 83 THR A N 1
ATOM 640 C CA . THR A 1 83 ? 15.738 5.149 -7.206 1.00 94.56 83 THR A CA 1
ATOM 641 C C . THR A 1 83 ? 15.851 4.219 -8.402 1.00 94.56 83 THR A C 1
ATOM 643 O O . THR A 1 83 ? 16.761 3.388 -8.476 1.00 94.56 83 THR A O 1
ATOM 646 N N . TYR A 1 84 ? 14.920 4.359 -9.337 1.00 97.94 84 TYR A N 1
ATOM 647 C CA . TYR A 1 84 ? 14.903 3.602 -10.583 1.00 97.94 84 TYR A CA 1
ATOM 648 C C . TYR A 1 84 ? 15.451 4.423 -11.741 1.00 97.94 84 TYR A C 1
ATOM 650 O O . TYR A 1 84 ? 15.089 5.584 -11.914 1.00 97.94 84 TYR A O 1
ATOM 658 N N . SER A 1 85 ? 16.272 3.797 -12.577 1.00 97.75 85 SER A N 1
ATOM 659 C CA . SER A 1 85 ? 16.740 4.368 -13.831 1.00 97.75 85 SER A CA 1
ATOM 660 C C . SER A 1 85 ? 16.281 3.507 -15.003 1.00 97.75 85 SER A C 1
ATOM 662 O O . SER A 1 85 ? 16.776 2.397 -15.204 1.00 97.75 85 SER A O 1
ATOM 664 N N . HIS A 1 86 ? 15.376 4.022 -15.835 1.00 98.00 86 HIS A N 1
ATOM 665 C CA . HIS A 1 86 ? 14.968 3.319 -17.057 1.00 98.00 86 HIS A CA 1
ATOM 666 C C . HIS A 1 86 ? 16.136 3.095 -18.031 1.00 98.00 86 HIS A C 1
ATOM 668 O O . HIS A 1 86 ? 16.146 2.121 -18.775 1.00 98.00 86 HIS A O 1
ATOM 674 N N . ASN A 1 87 ? 17.160 3.957 -18.001 1.00 98.06 87 ASN A N 1
ATOM 675 C CA . ASN A 1 87 ? 18.304 3.898 -18.918 1.00 98.06 87 ASN A CA 1
ATOM 676 C C . ASN A 1 87 ? 19.165 2.639 -18.764 1.00 98.06 87 ASN A C 1
ATOM 678 O O . ASN A 1 87 ? 19.937 2.318 -19.667 1.00 98.06 87 ASN A O 1
ATOM 682 N N . VAL A 1 88 ? 19.073 1.951 -17.622 1.00 97.81 88 VAL A N 1
ATOM 683 C CA . VAL A 1 88 ? 19.841 0.725 -17.372 1.00 97.81 88 VAL A CA 1
ATOM 684 C C . VAL A 1 88 ? 19.011 -0.541 -17.557 1.00 97.81 88 VAL A C 1
ATOM 686 O O . VAL A 1 88 ? 19.588 -1.622 -17.518 1.00 97.81 88 VAL A O 1
ATOM 689 N N . SER A 1 89 ? 17.695 -0.428 -17.767 1.00 98.56 89 SER A N 1
ATOM 690 C CA . SER A 1 89 ? 16.808 -1.579 -17.942 1.00 98.56 89 SER A CA 1
ATOM 691 C C . SER A 1 89 ? 16.652 -1.952 -19.417 1.00 98.56 89 SER A C 1
ATOM 693 O O . SER A 1 89 ? 16.256 -1.133 -20.243 1.00 98.56 89 SER A O 1
ATOM 695 N N . THR A 1 90 ? 16.924 -3.209 -19.762 1.00 98.62 90 THR A N 1
ATOM 696 C CA . THR A 1 90 ? 16.732 -3.753 -21.114 1.00 98.62 90 THR A CA 1
ATOM 697 C C . THR A 1 90 ? 15.285 -4.142 -21.412 1.00 98.62 90 THR A C 1
ATOM 699 O O . THR A 1 90 ? 14.959 -4.377 -22.571 1.00 98.62 90 THR A O 1
ATOM 702 N N . THR A 1 91 ? 14.438 -4.248 -20.386 1.00 98.75 91 THR A N 1
ATOM 703 C CA . THR A 1 91 ? 13.000 -4.569 -20.490 1.00 98.75 91 THR A CA 1
ATOM 704 C C . THR A 1 91 ? 12.118 -3.322 -20.444 1.00 98.75 91 THR A C 1
ATOM 706 O O . THR A 1 91 ? 10.917 -3.404 -20.686 1.00 98.75 91 THR A O 1
ATOM 709 N N . TYR A 1 92 ? 12.713 -2.150 -20.203 1.00 98.75 92 TYR A N 1
ATOM 710 C CA . TYR A 1 92 ? 12.002 -0.882 -20.205 1.00 98.75 92 TYR A CA 1
ATOM 711 C C . TYR A 1 92 ? 11.362 -0.577 -21.562 1.00 98.75 92 TYR A C 1
ATOM 713 O O . TYR A 1 92 ? 11.996 -0.641 -22.621 1.00 98.75 92 TYR A O 1
ATOM 721 N N . MET A 1 93 ? 10.116 -0.119 -21.505 1.00 98.69 93 MET A N 1
ATOM 722 C CA . MET A 1 93 ? 9.398 0.470 -22.621 1.00 98.69 93 MET A CA 1
ATOM 723 C C . MET A 1 93 ? 8.867 1.854 -22.249 1.00 98.69 93 MET A C 1
ATOM 725 O O . MET A 1 93 ? 8.171 2.069 -21.253 1.00 98.69 93 MET A O 1
ATOM 729 N N . LYS A 1 94 ? 9.160 2.820 -23.118 1.00 98.12 94 LYS A N 1
ATOM 730 C CA . LYS A 1 94 ? 8.727 4.203 -22.945 1.00 98.12 94 LYS A CA 1
ATOM 731 C C . LYS A 1 94 ? 7.227 4.353 -23.189 1.00 98.12 94 LYS A C 1
ATOM 733 O O . LYS A 1 94 ? 6.740 4.015 -24.265 1.00 98.12 94 LYS A O 1
ATOM 738 N N . ASN A 1 95 ? 6.528 4.984 -22.245 1.00 97.88 95 ASN A N 1
ATOM 739 C CA . ASN A 1 95 ? 5.180 5.518 -22.455 1.00 97.88 95 ASN A CA 1
ATOM 740 C C . ASN A 1 95 ? 5.193 7.059 -22.476 1.00 97.88 95 ASN A C 1
ATOM 742 O O . ASN A 1 95 ? 4.844 7.665 -23.487 1.00 97.88 95 ASN A O 1
ATOM 746 N N . GLY A 1 96 ? 5.672 7.699 -21.404 1.00 96.38 96 GLY A N 1
ATOM 747 C CA . GLY A 1 96 ? 5.909 9.147 -21.342 1.00 96.38 96 GLY A CA 1
ATOM 748 C C . GLY A 1 96 ? 4.678 10.021 -21.063 1.00 96.38 96 GLY A C 1
ATOM 749 O O . GLY A 1 96 ? 4.816 11.242 -20.969 1.00 96.38 96 GLY A O 1
ATOM 750 N N . THR A 1 97 ? 3.484 9.437 -20.918 1.00 98.06 97 THR A N 1
ATOM 751 C CA . THR A 1 97 ? 2.273 10.167 -20.501 1.00 98.06 97 THR A CA 1
ATOM 752 C C . THR A 1 97 ? 2.469 10.719 -19.094 1.00 98.06 97 THR A C 1
ATOM 754 O O . THR A 1 97 ? 2.991 10.022 -18.235 1.00 98.06 97 THR A O 1
ATOM 757 N N . ARG A 1 98 ? 2.065 11.963 -18.823 1.00 96.94 98 ARG A N 1
ATOM 758 C CA . ARG A 1 98 ? 2.205 12.527 -17.472 1.00 96.94 98 ARG A CA 1
ATOM 759 C C . ARG A 1 98 ? 1.257 11.839 -16.492 1.00 96.94 98 ARG A C 1
ATOM 761 O O . ARG A 1 98 ? 0.090 11.650 -16.821 1.00 96.94 98 ARG A O 1
ATOM 768 N N . PHE A 1 99 ? 1.737 11.566 -15.283 1.00 95.00 99 PHE A N 1
ATOM 769 C CA . PHE A 1 99 ? 0.885 11.185 -14.156 1.00 95.00 99 PHE A CA 1
ATOM 770 C C . PHE A 1 99 ? 1.074 12.153 -12.991 1.00 95.00 99 PHE A C 1
ATOM 772 O O . PHE A 1 99 ? 2.114 12.807 -12.849 1.00 95.00 99 PHE A O 1
ATOM 779 N N . HIS A 1 100 ? 0.049 12.224 -12.155 1.00 93.81 100 HIS A N 1
ATOM 780 C CA . HIS A 1 100 ? 0.092 12.893 -10.870 1.00 93.81 100 HIS A CA 1
ATOM 781 C C . HIS A 1 100 ? -0.824 12.141 -9.912 1.00 93.81 100 HIS A C 1
ATOM 783 O O . HIS A 1 100 ? -1.994 11.920 -10.226 1.00 93.81 100 HIS A O 1
ATOM 789 N N . SER A 1 101 ? -0.285 11.782 -8.754 1.00 89.00 101 SER A N 1
ATOM 790 C CA . SER A 1 101 ? -1.021 11.126 -7.681 1.00 89.00 101 SER A CA 1
ATOM 791 C C . SER A 1 101 ? -0.897 11.978 -6.425 1.00 89.00 101 SER A C 1
ATOM 793 O O . SER A 1 101 ? 0.210 12.303 -5.992 1.00 89.00 101 SER A O 1
ATOM 795 N N . GLN A 1 102 ? -2.043 12.352 -5.858 1.00 86.38 102 GLN A N 1
ATOM 796 C CA . GLN A 1 102 ? -2.152 13.110 -4.616 1.00 86.38 102 GLN A CA 1
ATOM 797 C C . GLN A 1 102 ? -2.822 12.233 -3.560 1.00 86.38 102 GLN A C 1
ATOM 799 O O . GLN A 1 102 ? -3.929 11.734 -3.760 1.00 86.38 102 GLN A O 1
ATOM 804 N N . TYR A 1 103 ? -2.157 12.092 -2.423 1.00 83.50 103 TYR A N 1
ATOM 805 C CA . TYR A 1 103 ? -2.602 11.362 -1.243 1.00 83.50 103 TYR A CA 1
ATOM 806 C C . TYR A 1 103 ? -2.851 12.335 -0.087 1.00 83.50 103 TYR A C 1
ATOM 808 O O . TYR A 1 103 ? -2.510 13.519 -0.166 1.00 83.50 103 TYR A O 1
ATOM 816 N N . GLY A 1 104 ? -3.430 11.831 1.008 1.00 72.94 104 GLY A N 1
ATOM 817 C CA . GLY A 1 104 ? -3.774 12.650 2.175 1.00 72.94 104 GLY A CA 1
ATOM 818 C C . GLY A 1 104 ? -2.583 13.387 2.802 1.00 72.94 104 GLY A C 1
ATOM 819 O O . GLY A 1 104 ? -2.750 14.506 3.279 1.00 72.94 104 GLY A O 1
ATOM 820 N N . MET A 1 105 ? -1.384 12.796 2.765 1.00 69.50 105 MET A N 1
ATOM 821 C CA . MET A 1 105 ? -0.153 13.392 3.307 1.00 69.50 105 MET A CA 1
ATOM 822 C C . MET A 1 105 ? 1.031 13.345 2.334 1.00 69.50 105 MET A C 1
ATOM 824 O O . MET A 1 105 ? 2.162 13.519 2.770 1.00 69.50 105 MET A O 1
ATOM 828 N N . GLY A 1 106 ? 0.816 13.078 1.046 1.00 80.06 106 GLY A N 1
ATOM 829 C CA . GLY A 1 106 ? 1.916 12.851 0.107 1.00 80.06 106 GLY A CA 1
ATOM 830 C C . GLY A 1 106 ? 1.501 13.028 -1.347 1.00 80.06 106 GLY A C 1
ATOM 831 O O . GLY A 1 106 ? 0.313 13.002 -1.663 1.00 80.06 106 GLY A O 1
ATOM 832 N N . SER A 1 107 ? 2.461 13.182 -2.248 1.00 88.12 107 SER A N 1
ATOM 833 C CA . SER A 1 107 ? 2.214 13.330 -3.676 1.00 88.12 107 SER A CA 1
ATOM 834 C C . SER A 1 107 ? 3.443 12.968 -4.493 1.00 88.12 107 SER A C 1
ATOM 836 O O . SER A 1 107 ? 4.585 13.187 -4.081 1.00 88.12 107 SER A O 1
ATOM 838 N N . GLY A 1 108 ? 3.180 12.431 -5.680 1.00 93.12 108 GLY A N 1
ATOM 839 C CA . GLY A 1 108 ? 4.181 12.108 -6.685 1.00 93.12 108 GLY A CA 1
ATOM 840 C C . GLY A 1 108 ? 3.698 12.545 -8.062 1.00 93.12 108 GLY A C 1
ATOM 841 O O . GLY A 1 108 ? 2.509 12.475 -8.384 1.00 93.12 108 GLY A O 1
ATOM 842 N N . SER A 1 109 ? 4.613 13.043 -8.885 1.00 96.00 109 SER A N 1
ATOM 843 C CA . SER A 1 109 ? 4.331 13.375 -10.280 1.00 96.00 109 SER A CA 1
ATOM 844 C C . SER A 1 109 ? 5.537 13.129 -11.172 1.00 96.00 109 SER A C 1
ATOM 846 O O . SER A 1 109 ? 6.690 13.197 -10.740 1.00 96.00 109 SER A O 1
ATOM 848 N N . GLY A 1 110 ? 5.258 12.848 -12.437 1.00 97.00 110 GLY A N 1
ATOM 849 C CA . GLY A 1 110 ? 6.278 12.534 -13.426 1.00 97.00 110 GLY A CA 1
ATOM 850 C C . GLY A 1 110 ? 5.637 11.978 -14.683 1.00 97.00 110 GLY A C 1
ATOM 851 O O . GLY A 1 110 ? 4.688 12.566 -15.215 1.00 97.00 110 GLY A O 1
ATOM 852 N N . TYR A 1 111 ? 6.137 10.842 -15.152 1.00 97.56 111 TYR A N 1
ATOM 853 C CA . TYR A 1 111 ? 5.644 10.184 -16.356 1.00 97.56 111 TYR A CA 1
ATOM 854 C C . TYR A 1 111 ? 5.403 8.690 -16.145 1.00 97.56 111 TYR A C 1
ATOM 856 O O . TYR A 1 111 ? 5.990 8.061 -15.276 1.00 97.56 111 TYR A O 1
ATOM 864 N N . ILE A 1 112 ? 4.489 8.138 -16.932 1.00 98.44 112 ILE A N 1
ATOM 865 C CA . ILE A 1 112 ? 4.186 6.716 -16.967 1.00 98.44 112 ILE A CA 1
ATOM 866 C C . ILE A 1 112 ? 5.291 6.016 -17.753 1.00 98.44 112 ILE A C 1
ATOM 868 O O . ILE A 1 112 ? 5.706 6.484 -18.822 1.00 98.44 112 ILE A O 1
ATOM 872 N N . SER A 1 113 ? 5.697 4.867 -17.241 1.00 98.50 113 SER A N 1
ATOM 873 C CA . SER A 1 113 ? 6.663 3.953 -17.830 1.00 98.50 113 SER A CA 1
ATOM 874 C C . SER A 1 113 ? 6.153 2.526 -17.754 1.00 98.50 113 SER A C 1
ATOM 876 O O . SER A 1 113 ? 5.180 2.236 -17.054 1.00 98.50 113 SER A O 1
ATOM 878 N N . ILE A 1 114 ? 6.776 1.654 -18.536 1.00 98.75 114 ILE A N 1
ATOM 879 C CA . ILE A 1 114 ? 6.456 0.236 -18.577 1.00 98.75 114 ILE A CA 1
ATOM 880 C C . ILE A 1 114 ? 7.764 -0.519 -18.381 1.00 98.75 114 ILE A C 1
ATOM 882 O O . ILE A 1 114 ? 8.754 -0.220 -19.047 1.00 98.75 114 ILE A O 1
ATOM 886 N N . ASP A 1 115 ? 7.781 -1.467 -17.458 1.00 98.81 115 ASP A N 1
ATOM 887 C CA . ASP A 1 115 ? 8.913 -2.367 -17.249 1.00 98.81 115 ASP A CA 1
ATOM 888 C C . ASP A 1 115 ? 8.418 -3.645 -16.562 1.00 98.81 115 ASP A C 1
ATOM 890 O O . ASP A 1 115 ? 7.293 -3.708 -16.053 1.00 98.81 115 ASP A O 1
ATOM 894 N N . ASP A 1 116 ? 9.272 -4.657 -16.528 1.00 98.75 116 ASP A N 1
ATOM 895 C CA . ASP A 1 116 ? 9.038 -5.847 -15.724 1.00 98.75 116 ASP A CA 1
ATOM 896 C C . ASP A 1 116 ? 9.216 -5.505 -14.244 1.00 98.75 116 ASP A C 1
ATOM 898 O O . ASP A 1 116 ? 10.129 -4.767 -13.864 1.00 98.75 116 ASP A O 1
ATOM 902 N N . ILE A 1 117 ? 8.373 -6.068 -13.384 1.00 98.56 117 ILE A N 1
ATOM 903 C CA . ILE A 1 117 ? 8.514 -5.947 -11.932 1.00 98.56 117 ILE A CA 1
ATOM 904 C C . ILE A 1 117 ? 8.589 -7.322 -11.288 1.00 98.56 117 ILE A C 1
ATOM 906 O O . ILE A 1 117 ? 8.087 -8.309 -11.825 1.00 98.56 117 ILE A O 1
ATOM 910 N N . ALA A 1 118 ? 9.176 -7.390 -10.099 1.00 97.81 118 ALA A N 1
ATOM 911 C CA . ALA A 1 118 ? 9.068 -8.573 -9.262 1.00 97.81 118 ALA A CA 1
ATOM 912 C C . ALA A 1 118 ? 8.942 -8.223 -7.782 1.00 97.81 118 ALA A C 1
ATOM 914 O O . ALA A 1 118 ? 9.677 -7.372 -7.272 1.00 97.81 118 ALA A O 1
ATOM 915 N N . VAL A 1 119 ? 8.044 -8.923 -7.092 1.00 96.50 119 VAL A N 1
ATOM 916 C CA . VAL A 1 119 ? 7.943 -8.930 -5.629 1.00 96.50 119 VAL A CA 1
ATOM 917 C C . VAL A 1 119 ? 8.389 -10.311 -5.161 1.00 96.50 119 VAL A C 1
ATOM 919 O O . VAL A 1 119 ? 7.690 -11.294 -5.392 1.00 96.50 119 VAL A O 1
ATOM 922 N N . GLY A 1 120 ? 9.588 -10.395 -4.578 1.00 90.44 120 GLY A N 1
ATOM 923 C CA . GLY A 1 120 ? 10.259 -11.682 -4.371 1.00 90.44 120 GLY A CA 1
ATOM 924 C C . GLY A 1 120 ? 10.427 -12.434 -5.697 1.00 90.44 120 GLY A C 1
ATOM 925 O O . GLY A 1 120 ? 11.005 -11.898 -6.648 1.00 90.44 120 GLY A O 1
ATOM 926 N N . GLU A 1 121 ? 9.883 -13.646 -5.766 1.00 90.62 121 GLU A N 1
ATOM 927 C CA . GLU A 1 121 ? 9.898 -14.505 -6.957 1.00 90.62 121 GLU A CA 1
ATOM 928 C C . GLU A 1 121 ? 8.700 -14.269 -7.899 1.00 90.62 121 GLU A C 1
ATOM 930 O O . GLU A 1 121 ? 8.679 -14.791 -9.015 1.00 90.62 121 GLU A O 1
ATOM 935 N N . LEU A 1 122 ? 7.710 -13.459 -7.499 1.00 95.50 122 LEU A N 1
ATOM 936 C CA . LEU A 1 122 ? 6.534 -13.160 -8.322 1.00 95.50 122 LEU A CA 1
ATOM 937 C C . LEU A 1 122 ? 6.873 -12.106 -9.374 1.00 95.50 122 LEU A C 1
ATOM 939 O O . LEU A 1 122 ? 6.859 -10.907 -9.085 1.00 95.50 122 LEU A O 1
ATOM 943 N N . GLN A 1 123 ? 7.171 -12.550 -10.592 1.00 96.69 123 GLN A N 1
ATOM 944 C CA . GLN A 1 123 ? 7.489 -11.676 -11.720 1.00 96.69 123 GLN A CA 1
ATOM 945 C C . GLN A 1 123 ? 6.237 -11.321 -12.524 1.00 96.69 123 GLN A C 1
ATOM 947 O O . GLN A 1 123 ? 5.496 -12.207 -12.928 1.00 96.69 123 GLN A O 1
ATOM 952 N N . VAL A 1 124 ? 6.039 -10.035 -12.805 1.00 98.19 124 VAL A N 1
ATOM 953 C CA . VAL A 1 124 ? 4.993 -9.514 -13.695 1.00 98.19 124 VAL A CA 1
ATOM 954 C C . VAL A 1 124 ? 5.675 -8.784 -14.839 1.00 98.19 124 VAL A C 1
ATOM 956 O O . VAL A 1 124 ? 6.482 -7.886 -14.594 1.00 98.19 124 VAL A O 1
ATOM 959 N N . THR A 1 125 ? 5.346 -9.145 -16.075 1.00 98.44 125 THR A N 1
ATOM 960 C CA . THR A 1 125 ? 5.877 -8.452 -17.254 1.00 98.44 125 THR A CA 1
ATOM 961 C C . THR A 1 125 ? 4.976 -7.301 -17.678 1.00 98.44 125 THR A C 1
ATOM 963 O O . THR A 1 125 ? 3.769 -7.318 -17.411 1.00 98.44 125 THR A O 1
ATOM 966 N N . ASP A 1 126 ? 5.554 -6.314 -18.362 1.00 98.25 126 ASP A N 1
ATOM 967 C CA . ASP A 1 126 ? 4.831 -5.185 -18.969 1.00 98.25 126 ASP A CA 1
ATOM 968 C C . ASP A 1 126 ? 3.954 -4.386 -17.976 1.00 98.25 126 ASP A C 1
ATOM 970 O O . ASP A 1 126 ? 2.847 -3.936 -18.303 1.00 98.25 126 ASP A O 1
ATOM 974 N N . GLN A 1 127 ? 4.423 -4.199 -16.738 1.00 98.69 127 GLN A N 1
ATOM 975 C CA . GLN A 1 127 ? 3.687 -3.434 -15.736 1.00 98.69 127 GLN A CA 1
ATOM 976 C C . GLN A 1 127 ? 3.821 -1.935 -16.006 1.00 98.69 127 GLN A C 1
ATOM 978 O O . GLN A 1 127 ? 4.918 -1.389 -16.074 1.00 98.69 127 GLN A O 1
ATOM 983 N N . TYR A 1 128 ? 2.685 -1.245 -16.069 1.00 98.50 128 TYR A N 1
ATOM 984 C CA . TYR A 1 128 ? 2.637 0.213 -16.103 1.00 98.50 128 TYR A CA 1
ATOM 985 C C . TYR A 1 128 ? 2.833 0.781 -14.696 1.00 98.50 128 TYR A C 1
ATOM 987 O O . TYR A 1 128 ? 2.185 0.331 -13.747 1.00 98.50 128 TYR A O 1
ATOM 995 N N . PHE A 1 129 ? 3.682 1.793 -14.561 1.00 98.56 129 PHE A N 1
ATOM 996 C CA . PHE A 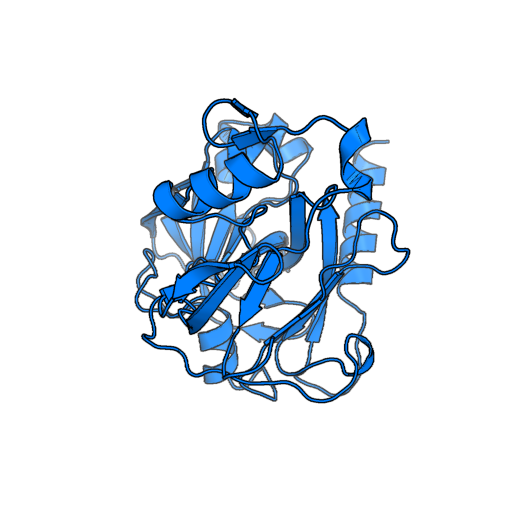1 129 ? 3.909 2.496 -13.300 1.00 98.56 129 PHE A CA 1
ATOM 997 C C . PHE A 1 129 ? 4.325 3.948 -13.534 1.00 98.56 129 PHE A C 1
ATOM 999 O O . PHE A 1 129 ? 4.711 4.334 -14.637 1.00 98.56 129 PHE A O 1
ATOM 1006 N N . GLY A 1 130 ? 4.225 4.770 -12.494 1.00 98.12 130 GLY A N 1
ATOM 1007 C CA . GLY A 1 130 ? 4.725 6.138 -12.506 1.00 98.12 130 GLY A CA 1
ATOM 1008 C C . GLY A 1 130 ? 6.207 6.214 -12.139 1.00 98.12 130 GLY A C 1
ATOM 1009 O O . GLY A 1 130 ? 6.598 5.802 -11.050 1.00 98.12 130 GLY A O 1
ATOM 1010 N N . GLU A 1 131 ? 7.023 6.802 -13.006 1.00 97.81 131 GLU A N 1
ATOM 1011 C CA . GLU A 1 131 ? 8.365 7.291 -12.682 1.00 97.81 131 GLU A CA 1
ATOM 1012 C C . GLU A 1 131 ? 8.264 8.734 -12.176 1.00 97.81 131 GLU A C 1
ATOM 1014 O O . GLU A 1 131 ? 8.118 9.684 -12.953 1.00 97.81 131 GLU A O 1
ATOM 1019 N N . ALA A 1 132 ? 8.290 8.905 -10.854 1.00 97.38 132 ALA A N 1
ATOM 1020 C CA . ALA A 1 132 ? 8.160 10.209 -10.221 1.00 97.38 132 ALA A CA 1
ATOM 1021 C C . ALA A 1 132 ? 9.465 11.005 -10.347 1.00 97.38 132 ALA A C 1
ATOM 1023 O O . ALA A 1 132 ? 10.505 10.619 -9.814 1.00 97.38 132 ALA A O 1
ATOM 1024 N N . THR A 1 133 ? 9.395 12.154 -11.014 1.00 96.69 133 THR A N 1
ATOM 1025 C CA . THR A 1 133 ? 10.491 13.134 -11.105 1.00 96.69 133 THR A CA 1
ATOM 1026 C C . THR A 1 133 ? 10.303 14.306 -10.147 1.00 96.69 133 THR A C 1
ATOM 1028 O O . THR A 1 133 ? 11.125 15.218 -10.106 1.00 96.69 133 THR A O 1
ATOM 1031 N N . SER A 1 134 ? 9.192 14.331 -9.414 1.00 95.38 134 SER A N 1
ATOM 1032 C CA . SER A 1 134 ? 8.901 15.296 -8.362 1.00 95.38 134 SER A CA 1
ATOM 1033 C C . SER A 1 134 ? 8.011 14.640 -7.313 1.00 95.38 134 SER A C 1
ATOM 1035 O O . SER A 1 134 ? 6.986 14.040 -7.642 1.00 95.38 134 SER A O 1
ATOM 1037 N N . ILE A 1 135 ? 8.417 14.779 -6.057 1.00 94.94 135 ILE A N 1
ATOM 1038 C CA . ILE A 1 135 ? 7.694 14.337 -4.866 1.00 94.94 135 ILE A CA 1
ATOM 1039 C C . ILE A 1 135 ? 7.645 15.490 -3.864 1.00 94.94 135 ILE A C 1
ATOM 1041 O O . ILE A 1 135 ? 8.476 16.402 -3.925 1.00 94.94 135 ILE A O 1
ATOM 1045 N N . ASP A 1 136 ? 6.688 15.463 -2.945 1.00 91.94 136 ASP A N 1
ATOM 1046 C CA . ASP A 1 136 ? 6.664 16.429 -1.847 1.00 91.94 136 ASP A CA 1
ATOM 1047 C C . ASP A 1 136 ? 7.618 16.071 -0.697 1.00 91.94 136 ASP A C 1
ATOM 1049 O O . ASP A 1 136 ? 8.194 14.984 -0.621 1.00 91.94 136 ASP A O 1
ATOM 1053 N N . ASN A 1 137 ? 7.779 17.020 0.229 1.00 89.56 137 ASN A N 1
ATOM 1054 C CA . ASN A 1 137 ? 8.670 16.878 1.380 1.00 89.56 137 ASN A CA 1
ATOM 1055 C C . ASN A 1 137 ? 8.247 15.762 2.339 1.00 89.56 137 ASN A C 1
ATOM 1057 O O . ASN A 1 137 ? 9.103 15.187 3.003 1.00 89.56 137 ASN A O 1
ATOM 1061 N N . SER A 1 138 ? 6.945 15.483 2.435 1.00 87.50 138 SER A N 1
ATOM 1062 C CA . SER A 1 138 ? 6.435 14.425 3.307 1.00 87.50 138 SER A CA 1
ATOM 1063 C C . SER A 1 138 ? 6.907 13.071 2.792 1.00 87.50 138 SER A C 1
ATOM 1065 O O . SER A 1 138 ? 7.600 12.345 3.501 1.00 87.50 138 SER A O 1
ATOM 1067 N N . THR A 1 139 ? 6.676 12.815 1.505 1.00 87.94 139 THR A N 1
ATOM 1068 C CA . THR A 1 139 ? 7.148 11.628 0.787 1.00 87.94 139 THR A CA 1
ATOM 1069 C C . THR A 1 139 ? 8.669 11.505 0.864 1.00 87.94 139 THR A C 1
ATOM 1071 O O . THR A 1 139 ? 9.187 10.456 1.244 1.00 87.94 139 THR A O 1
ATOM 1074 N N . ALA A 1 140 ? 9.390 12.600 0.597 1.00 90.81 140 ALA A N 1
ATOM 1075 C CA . ALA A 1 140 ? 10.853 12.632 0.621 1.00 90.81 140 ALA A CA 1
ATOM 1076 C C . ALA A 1 140 ? 11.471 12.366 2.009 1.00 90.81 140 ALA A C 1
ATOM 1078 O O . ALA A 1 140 ? 12.679 12.153 2.103 1.00 90.81 140 ALA A O 1
ATOM 1079 N N . SER A 1 141 ? 10.672 12.423 3.080 1.00 90.06 141 SER A N 1
ATOM 1080 C CA . SER A 1 141 ? 11.103 12.155 4.459 1.00 90.06 141 SER A CA 1
ATOM 1081 C C . SER A 1 141 ? 10.845 10.720 4.931 1.00 90.06 141 SER A C 1
ATOM 1083 O O . SER A 1 141 ? 11.290 10.344 6.019 1.00 90.06 141 SER A O 1
ATOM 1085 N N . THR A 1 142 ? 10.129 9.920 4.136 1.00 92.38 142 THR A N 1
ATOM 1086 C CA . THR A 1 142 ? 9.830 8.519 4.459 1.00 92.38 142 THR A CA 1
ATOM 1087 C C . THR A 1 142 ? 11.041 7.612 4.218 1.00 92.38 142 THR A C 1
ATOM 1089 O O . THR A 1 142 ? 12.091 8.069 3.785 1.00 92.38 142 THR A O 1
ATOM 1092 N N . LYS A 1 143 ? 10.934 6.323 4.564 1.00 93.06 143 LYS A N 1
ATOM 1093 C CA . LYS A 1 143 ? 11.954 5.300 4.258 1.00 93.06 143 LYS A CA 1
ATOM 1094 C C . LYS A 1 143 ? 11.649 4.474 3.010 1.00 93.06 143 LYS A C 1
ATOM 1096 O O . LYS A 1 143 ? 12.451 3.617 2.640 1.00 93.06 143 LYS A O 1
ATOM 1101 N N . PHE A 1 144 ? 10.500 4.716 2.387 1.00 93.88 144 PHE A N 1
ATOM 1102 C CA . PHE A 1 144 ? 10.110 4.087 1.137 1.00 93.88 144 PHE A CA 1
ATOM 1103 C C . PHE A 1 144 ? 10.269 5.068 -0.026 1.00 93.88 144 PHE A C 1
ATOM 1105 O O . PHE A 1 144 ? 10.241 6.280 0.143 1.00 93.88 144 PHE A O 1
ATOM 1112 N N . ASP A 1 145 ? 10.400 4.514 -1.222 1.00 94.81 145 ASP A N 1
ATOM 1113 C CA . ASP A 1 145 ? 10.731 5.221 -2.459 1.00 94.81 145 ASP A CA 1
ATOM 1114 C C . ASP A 1 145 ? 9.586 5.184 -3.476 1.00 94.81 145 ASP A C 1
ATOM 1116 O O . ASP A 1 145 ? 9.760 5.495 -4.654 1.00 94.81 145 ASP A O 1
ATOM 1120 N N . GLY A 1 146 ? 8.403 4.769 -3.029 1.00 94.88 146 GLY A N 1
ATOM 1121 C CA . GLY A 1 146 ? 7.212 4.666 -3.849 1.00 94.88 146 GLY A CA 1
ATOM 1122 C C . GLY A 1 146 ? 6.063 3.961 -3.147 1.00 94.88 146 GLY A C 1
ATOM 1123 O O . GLY A 1 146 ? 6.155 3.545 -1.989 1.00 94.88 146 GLY A O 1
ATOM 1124 N N . ILE A 1 147 ? 4.969 3.811 -3.882 1.00 96.31 147 ILE A N 1
ATOM 1125 C CA . ILE A 1 147 ? 3.743 3.167 -3.417 1.00 96.31 147 ILE A CA 1
ATOM 1126 C C . ILE A 1 147 ? 3.392 2.037 -4.372 1.00 96.31 147 ILE A C 1
ATOM 1128 O O . ILE A 1 147 ? 3.361 2.228 -5.586 1.00 96.31 147 ILE A O 1
ATOM 1132 N N . PHE A 1 148 ? 3.080 0.877 -3.804 1.00 97.56 148 PHE A N 1
ATOM 1133 C CA . PHE A 1 148 ? 2.480 -0.254 -4.494 1.00 97.56 148 PHE A CA 1
ATOM 1134 C C . PHE A 1 148 ? 0.988 -0.290 -4.163 1.00 97.56 148 PHE A C 1
ATOM 1136 O O . PHE A 1 148 ? 0.588 -0.714 -3.075 1.00 97.56 148 PHE A O 1
ATOM 1143 N N . GLY A 1 149 ? 0.162 0.177 -5.097 1.00 97.38 149 GLY A N 1
ATOM 1144 C CA . GLY A 1 149 ? -1.288 0.168 -4.945 1.00 97.38 149 GLY A CA 1
ATOM 1145 C C . GLY A 1 149 ? -1.900 -1.234 -5.032 1.00 97.38 149 GLY A C 1
ATOM 1146 O O . GLY A 1 149 ? -1.595 -2.014 -5.936 1.00 97.38 149 GLY A O 1
ATOM 1147 N N . LEU A 1 150 ? -2.798 -1.537 -4.095 1.00 98.00 150 LEU A N 1
ATOM 1148 C CA . LEU A 1 150 ? -3.551 -2.792 -3.980 1.00 98.00 150 LEU A CA 1
ATOM 1149 C C . LEU A 1 150 ? -5.070 -2.599 -4.110 1.00 98.00 150 LEU A C 1
ATOM 1151 O O . LEU A 1 150 ? -5.821 -3.569 -4.011 1.00 98.00 150 LEU A O 1
ATOM 1155 N N . ALA A 1 151 ? -5.550 -1.370 -4.300 1.00 97.25 151 ALA A N 1
ATOM 1156 C CA . ALA A 1 151 ? -6.965 -1.088 -4.532 1.00 97.25 151 ALA A CA 1
ATOM 1157 C C . ALA A 1 151 ? -7.425 -1.499 -5.945 1.00 97.25 151 ALA A C 1
ATOM 1159 O O . ALA A 1 151 ? -6.637 -1.914 -6.798 1.00 97.25 151 ALA A O 1
ATOM 1160 N N . TYR A 1 152 ? -8.727 -1.365 -6.215 1.00 97.19 152 TYR A N 1
ATOM 1161 C CA . TYR A 1 152 ? -9.290 -1.739 -7.510 1.00 97.19 152 TYR A CA 1
ATOM 1162 C C . TYR A 1 152 ? -8.851 -0.781 -8.635 1.00 97.19 152 TYR A C 1
ATOM 1164 O O . TYR A 1 152 ? -8.676 0.415 -8.399 1.00 97.19 152 TYR A O 1
ATOM 1172 N N . PRO A 1 153 ? -8.781 -1.256 -9.897 1.00 96.38 153 PRO A N 1
ATOM 1173 C CA . PRO A 1 153 ? -8.365 -0.431 -11.036 1.00 96.38 153 PRO A CA 1
ATOM 1174 C C . PRO A 1 153 ? -9.184 0.849 -11.248 1.00 96.38 153 PRO A C 1
ATOM 1176 O O . PRO A 1 153 ? -8.699 1.797 -11.854 1.00 96.38 153 PRO A O 1
ATOM 1179 N N . SER A 1 154 ? -10.435 0.890 -10.781 1.00 96.25 154 SER A N 1
ATOM 1180 C CA . SER A 1 154 ? -11.363 1.997 -11.046 1.00 96.25 154 SER A CA 1
ATOM 1181 C C . SER A 1 154 ? -10.954 3.331 -10.409 1.00 96.25 154 SER A C 1
ATOM 1183 O O . SER A 1 154 ? -11.515 4.361 -10.781 1.00 96.25 154 SER A O 1
ATOM 1185 N N . ILE A 1 155 ? -9.996 3.321 -9.474 1.00 94.69 155 ILE A N 1
ATOM 1186 C CA . ILE A 1 155 ? -9.442 4.526 -8.840 1.00 94.69 155 ILE A CA 1
ATOM 1187 C C . ILE A 1 155 ? -7.985 4.809 -9.245 1.00 94.69 155 ILE A C 1
ATOM 1189 O O . ILE A 1 155 ? -7.350 5.676 -8.651 1.00 94.69 155 ILE A O 1
ATOM 1193 N N . SER A 1 156 ? -7.441 4.084 -10.228 1.00 94.88 156 SER A N 1
ATOM 1194 C CA . SER A 1 156 ? -6.092 4.327 -10.758 1.00 94.88 156 SER A CA 1
ATOM 1195 C C . SER A 1 156 ? -6.049 5.642 -11.540 1.00 94.88 156 SER A C 1
ATOM 1197 O O . SER A 1 156 ? -6.808 5.819 -12.496 1.00 94.88 156 SER A O 1
ATOM 1199 N N . ALA A 1 157 ? -5.134 6.544 -11.179 1.00 91.50 157 ALA A N 1
ATOM 1200 C CA . ALA A 1 157 ? -4.859 7.755 -11.951 1.00 91.50 157 ALA A CA 1
ATOM 1201 C C . ALA A 1 157 ? -4.016 7.457 -13.203 1.00 91.50 157 ALA A C 1
ATOM 1203 O O . ALA A 1 157 ? -4.117 8.177 -14.196 1.00 91.50 157 ALA A O 1
ATOM 1204 N N . ILE A 1 158 ? -3.219 6.381 -13.183 1.00 93.62 158 ILE A N 1
ATOM 1205 C CA . ILE A 1 158 ? -2.470 5.882 -14.351 1.00 93.62 158 ILE A CA 1
ATOM 1206 C C . ILE A 1 158 ? -3.429 5.285 -15.398 1.00 93.62 158 ILE A C 1
ATOM 1208 O O . ILE A 1 158 ? -3.123 5.279 -16.590 1.00 93.62 158 ILE A O 1
ATOM 1212 N N . GLY A 1 159 ? -4.606 4.809 -14.976 1.00 92.69 159 GLY A N 1
ATOM 1213 C CA . GLY A 1 159 ? -5.640 4.268 -15.862 1.00 92.69 159 GLY A CA 1
ATOM 1214 C C . GLY A 1 159 ? -5.330 2.862 -16.380 1.00 92.69 159 GLY A C 1
ATOM 1215 O O . GLY A 1 159 ? -5.840 2.459 -17.425 1.00 92.69 159 GLY A O 1
ATOM 1216 N N . THR A 1 160 ? -4.485 2.115 -15.668 1.00 91.75 160 THR A N 1
ATOM 1217 C CA . THR A 1 160 ? -4.072 0.754 -16.039 1.00 91.75 160 THR A CA 1
ATOM 1218 C C . THR A 1 160 ? -4.303 -0.221 -14.889 1.00 91.75 160 THR A C 1
ATOM 1220 O O . THR A 1 160 ? -4.727 0.161 -13.800 1.00 91.75 160 THR A O 1
ATOM 1223 N N . ALA A 1 161 ? -4.104 -1.514 -15.145 1.00 95.75 161 ALA A N 1
ATOM 1224 C CA . ALA A 1 161 ? -4.279 -2.526 -14.115 1.00 95.75 161 ALA A CA 1
ATOM 1225 C C . ALA A 1 161 ? -3.189 -2.390 -13.026 1.00 95.75 161 ALA A C 1
ATOM 1227 O O . ALA A 1 161 ? -2.001 -2.397 -13.365 1.00 95.75 161 ALA A O 1
ATOM 1228 N N . PRO A 1 162 ? -3.576 -2.322 -11.736 1.00 96.69 162 PRO A N 1
ATOM 1229 C CA . PRO A 1 162 ? -2.643 -2.388 -10.618 1.00 96.69 162 PRO A CA 1
ATOM 1230 C C . PRO A 1 162 ? -1.828 -3.688 -10.628 1.00 96.69 162 PRO A C 1
ATOM 1232 O O . PRO A 1 162 ? -2.302 -4.700 -11.164 1.00 96.69 162 PRO A O 1
ATOM 1235 N N . PRO A 1 163 ? -0.652 -3.714 -9.981 1.00 96.88 163 PRO A N 1
ATOM 1236 C CA . PRO A 1 163 ? 0.246 -4.866 -10.001 1.00 96.88 163 PRO A CA 1
ATOM 1237 C C . PRO A 1 163 ? -0.405 -6.200 -9.631 1.00 96.88 163 PRO A C 1
ATOM 1239 O O . PRO A 1 163 ? -0.273 -7.167 -10.376 1.00 96.88 163 PRO A O 1
ATOM 1242 N N . PHE A 1 164 ? -1.175 -6.264 -8.539 1.00 97.94 164 PHE A N 1
ATOM 1243 C CA . PHE A 1 164 ? -1.797 -7.522 -8.106 1.00 97.94 164 PHE A CA 1
ATOM 1244 C C . PHE A 1 164 ? -2.854 -8.035 -9.100 1.00 97.94 164 PHE A C 1
ATOM 1246 O O . PHE A 1 164 ? -3.006 -9.238 -9.305 1.00 97.94 164 PHE A O 1
ATOM 1253 N N . VAL A 1 165 ? -3.538 -7.130 -9.807 1.00 97.81 165 VAL A N 1
ATOM 1254 C CA . VAL A 1 165 ? -4.460 -7.511 -10.887 1.00 97.81 165 VAL A CA 1
ATOM 1255 C C . VAL A 1 165 ? -3.695 -8.140 -12.051 1.00 97.81 165 VAL A C 1
ATOM 1257 O O . VAL A 1 165 ? -4.172 -9.110 -12.641 1.00 97.81 165 VAL A O 1
ATOM 1260 N N . ASN A 1 166 ? -2.514 -7.618 -12.385 1.00 98.19 166 ASN A N 1
ATOM 1261 C CA . ASN A 1 166 ? -1.662 -8.218 -13.410 1.00 98.19 166 ASN A CA 1
ATOM 1262 C C . ASN A 1 166 ? -1.035 -9.535 -12.947 1.00 98.19 166 ASN A C 1
ATOM 1264 O O . ASN A 1 166 ? -0.982 -10.462 -13.748 1.00 98.19 166 ASN A O 1
ATOM 1268 N N . MET A 1 167 ? -0.687 -9.672 -11.664 1.00 97.94 167 MET A N 1
ATOM 1269 C CA . MET A 1 167 ? -0.259 -10.951 -11.086 1.00 97.94 167 MET A CA 1
ATOM 1270 C C . MET A 1 167 ? -1.313 -12.047 -11.302 1.00 97.94 167 MET A C 1
ATOM 1272 O O . MET A 1 167 ? -0.995 -13.130 -11.797 1.00 97.94 167 MET A O 1
ATOM 1276 N N . ILE A 1 168 ? -2.584 -11.748 -11.014 1.00 98.00 168 ILE A N 1
ATOM 1277 C CA . ILE A 1 168 ? -3.697 -12.680 -11.250 1.00 98.00 168 ILE A CA 1
ATOM 1278 C C . ILE A 1 168 ? -3.840 -12.990 -12.746 1.00 98.00 168 ILE A C 1
ATOM 1280 O O . ILE A 1 168 ? -3.902 -14.151 -13.137 1.00 98.00 168 ILE A O 1
ATOM 1284 N N . LYS A 1 169 ? -3.862 -11.964 -13.608 1.00 97.88 169 LYS A N 1
ATOM 1285 C CA . LYS A 1 169 ? -4.031 -12.143 -15.064 1.00 97.88 169 LYS A CA 1
ATOM 1286 C C . LYS A 1 169 ? -2.912 -12.959 -15.708 1.00 97.88 169 LYS A C 1
ATOM 1288 O O . LYS A 1 169 ? -3.168 -13.674 -16.673 1.00 97.88 169 LYS A O 1
ATOM 1293 N N . GLN A 1 170 ? -1.692 -12.826 -15.198 1.00 97.94 170 GLN A N 1
ATOM 1294 C CA . GLN A 1 170 ? -0.514 -13.543 -15.681 1.00 97.94 170 GLN A CA 1
ATOM 1295 C C . GLN A 1 170 ? -0.321 -14.901 -14.977 1.00 97.94 170 GLN A C 1
ATOM 1297 O O . GLN A 1 170 ? 0.621 -15.615 -15.300 1.00 97.94 170 GLN A O 1
ATOM 1302 N N . ASN A 1 171 ? -1.235 -15.297 -14.077 1.00 96.75 171 ASN A N 1
ATOM 1303 C CA . ASN A 1 171 ? -1.190 -16.544 -13.299 1.00 96.75 171 ASN A CA 1
ATOM 1304 C C . ASN A 1 171 ? 0.109 -16.725 -12.496 1.00 96.75 171 ASN A C 1
ATOM 1306 O O . ASN A 1 171 ? 0.646 -17.829 -12.408 1.00 96.75 171 ASN A O 1
ATOM 1310 N N . VAL A 1 172 ? 0.626 -15.637 -11.924 1.00 95.88 172 VAL A N 1
ATOM 1311 C CA . VAL A 1 172 ? 1.879 -15.667 -11.147 1.00 95.88 172 VAL A CA 1
ATOM 1312 C C . VAL A 1 172 ? 1.620 -15.930 -9.666 1.00 95.88 172 VAL A C 1
ATOM 1314 O O . VAL A 1 172 ? 2.539 -16.310 -8.960 1.00 95.88 172 VAL A O 1
ATOM 1317 N N . VAL A 1 173 ? 0.373 -15.773 -9.206 1.00 95.69 173 VAL A N 1
ATOM 1318 C CA . VAL A 1 173 ? -0.073 -16.093 -7.841 1.00 95.69 173 VAL A CA 1
ATOM 1319 C C . VAL A 1 173 ? -0.995 -17.313 -7.828 1.00 95.69 173 VAL A C 1
ATOM 1321 O O . VAL A 1 173 ? -1.775 -17.497 -8.764 1.00 95.69 173 VAL A O 1
ATOM 1324 N N . ASN A 1 174 ? -0.925 -18.130 -6.773 1.00 89.88 174 ASN A N 1
ATOM 1325 C CA . ASN A 1 174 ? -1.781 -19.312 -6.598 1.00 89.88 174 ASN A CA 1
ATOM 1326 C C . ASN A 1 174 ? -3.245 -18.944 -6.378 1.00 89.88 174 ASN A C 1
ATOM 1328 O O . ASN A 1 174 ? -4.141 -19.476 -7.033 1.00 89.88 174 ASN A O 1
ATOM 1332 N N . GLU A 1 175 ? -3.478 -18.027 -5.445 1.00 95.69 175 GLU A N 1
ATOM 1333 C CA . GLU A 1 175 ? -4.806 -17.561 -5.086 1.00 95.69 175 GLU A CA 1
ATOM 1334 C C . GLU A 1 175 ? -4.953 -16.069 -5.390 1.00 95.69 175 GLU A C 1
ATOM 1336 O O . GLU A 1 175 ? -4.010 -15.285 -5.320 1.00 95.69 175 GLU A O 1
ATOM 1341 N N . SER A 1 176 ? -6.171 -15.638 -5.715 1.00 96.81 176 SER A N 1
ATOM 1342 C CA . SER A 1 176 ? -6.478 -14.216 -5.935 1.00 96.81 176 SER A CA 1
ATOM 1343 C C . SER A 1 176 ? -6.707 -13.470 -4.613 1.00 96.81 176 SER A C 1
ATOM 1345 O O . SER A 1 176 ? -7.663 -12.705 -4.488 1.00 96.81 176 SER A O 1
ATOM 1347 N N . VAL A 1 177 ? -5.848 -13.718 -3.621 1.00 97.06 177 VAL A N 1
ATOM 1348 C CA . VAL A 1 177 ? -5.885 -13.108 -2.285 1.00 97.06 177 VAL A CA 1
ATOM 1349 C C . VAL A 1 177 ? -4.502 -12.610 -1.875 1.00 97.06 177 VAL A C 1
ATOM 1351 O O . VAL A 1 177 ? -3.474 -13.104 -2.340 1.00 97.06 177 VAL A O 1
ATOM 1354 N N . PHE A 1 178 ? -4.488 -11.624 -0.987 1.00 97.69 178 PHE A N 1
ATOM 1355 C CA . PHE A 1 178 ? -3.302 -11.204 -0.255 1.00 97.69 178 PHE A CA 1
ATOM 1356 C C . PHE A 1 178 ? -3.678 -10.962 1.206 1.00 97.69 178 PHE A C 1
ATOM 1358 O O . PHE A 1 178 ? -4.836 -10.658 1.506 1.00 97.69 178 PHE A O 1
ATOM 1365 N N . ALA A 1 179 ? -2.707 -11.079 2.105 1.00 97.50 179 ALA A N 1
ATOM 1366 C CA . ALA A 1 179 ? -2.907 -10.912 3.539 1.00 97.50 179 ALA A CA 1
ATOM 1367 C C . ALA A 1 179 ? -1.794 -10.060 4.149 1.00 97.50 179 ALA A C 1
ATOM 1369 O O . ALA A 1 179 ? -0.645 -10.150 3.729 1.00 97.50 179 ALA A O 1
ATOM 1370 N N . PHE A 1 180 ? -2.148 -9.252 5.148 1.00 97.81 180 PHE A N 1
ATOM 1371 C CA . PHE A 1 180 ? -1.204 -8.445 5.916 1.00 97.81 180 PHE A CA 1
ATOM 1372 C C . PHE A 1 180 ? -1.190 -8.895 7.371 1.00 97.81 180 PHE A C 1
ATOM 1374 O O . PHE A 1 180 ? -2.244 -9.035 7.994 1.00 97.81 180 PHE A O 1
ATOM 1381 N N . TYR A 1 181 ? 0.009 -9.015 7.921 1.00 96.44 181 TYR A N 1
ATOM 1382 C CA . TYR A 1 181 ? 0.280 -9.027 9.347 1.00 96.44 181 TYR A CA 1
ATOM 1383 C C . TYR A 1 181 ? 1.171 -7.822 9.667 1.00 96.44 181 TYR A C 1
ATOM 1385 O O . TYR A 1 181 ? 2.270 -7.687 9.133 1.00 96.44 181 TYR A O 1
ATOM 1393 N N . LEU A 1 182 ? 0.681 -6.921 10.516 1.00 95.06 182 LEU A N 1
ATOM 1394 C CA . LEU A 1 182 ? 1.424 -5.747 10.967 1.00 95.06 182 LEU A CA 1
ATOM 1395 C C . LEU A 1 182 ? 1.870 -6.001 12.407 1.00 95.06 182 LEU A C 1
ATOM 1397 O O . LEU A 1 182 ? 1.032 -6.103 13.305 1.00 95.06 182 LEU A O 1
ATOM 1401 N N . ASN A 1 183 ? 3.177 -6.167 12.605 1.00 92.69 183 ASN A N 1
ATOM 1402 C CA . ASN A 1 183 ? 3.766 -6.342 13.929 1.00 92.69 183 ASN A CA 1
ATOM 1403 C C . ASN A 1 183 ? 3.723 -5.028 14.714 1.00 92.69 183 ASN A C 1
ATOM 1405 O O . ASN A 1 183 ? 3.664 -3.954 14.119 1.00 92.69 183 ASN A O 1
ATOM 1409 N N . ARG A 1 184 ? 3.834 -5.111 16.038 1.00 90.00 184 ARG A N 1
ATOM 1410 C CA . ARG A 1 184 ? 4.071 -3.926 16.881 1.00 90.00 184 ARG A CA 1
ATOM 1411 C C . ARG A 1 184 ? 5.562 -3.637 17.018 1.00 90.00 184 ARG A C 1
ATOM 1413 O O . ARG A 1 184 ? 6.373 -4.566 16.965 1.00 90.00 184 ARG A O 1
ATOM 1420 N N . VAL A 1 185 ? 5.927 -2.385 17.276 1.00 82.38 185 VAL A N 1
ATOM 1421 C CA . VAL A 1 185 ? 7.327 -1.959 17.454 1.00 82.38 185 VAL A CA 1
ATOM 1422 C C . VAL A 1 185 ? 8.060 -2.696 18.589 1.00 82.38 185 VAL A C 1
ATOM 1424 O O . VAL A 1 185 ? 9.286 -2.826 18.568 1.00 82.38 185 VAL A O 1
ATOM 1427 N N . ASP A 1 186 ? 7.334 -3.185 19.596 1.00 81.38 186 ASP A N 1
ATOM 1428 C CA . ASP A 1 186 ? 7.868 -3.938 20.738 1.00 81.38 186 ASP A CA 1
ATOM 1429 C C . ASP A 1 186 ? 7.892 -5.462 20.519 1.00 81.38 186 ASP A C 1
ATOM 1431 O O . ASP A 1 186 ? 8.444 -6.208 21.340 1.00 81.38 186 ASP A O 1
ATOM 1435 N N . GLU A 1 187 ? 7.359 -5.938 19.394 1.00 82.25 187 GLU A N 1
ATOM 1436 C CA . GLU A 1 187 ? 7.412 -7.338 18.997 1.00 82.25 187 GLU A CA 1
ATOM 1437 C C . GLU A 1 187 ? 8.750 -7.682 18.326 1.00 82.25 187 GLU A C 1
ATOM 1439 O O . GLU A 1 187 ? 9.401 -6.879 17.663 1.00 82.25 187 GLU A O 1
ATOM 1444 N N . LYS A 1 188 ? 9.193 -8.932 18.502 1.00 78.88 188 LYS A N 1
ATOM 1445 C CA . LYS A 1 188 ? 10.403 -9.445 17.831 1.00 78.88 188 LYS A CA 1
ATOM 1446 C C . LYS A 1 188 ? 10.134 -9.914 16.400 1.00 78.88 188 LYS A C 1
ATOM 1448 O O . LYS A 1 188 ? 11.080 -10.244 15.686 1.00 78.88 188 LYS A O 1
ATOM 1453 N N . THR A 1 189 ? 8.865 -10.049 16.035 1.00 83.00 189 THR A N 1
ATOM 1454 C CA . THR A 1 189 ? 8.403 -10.489 14.723 1.00 83.00 189 THR A CA 1
ATOM 1455 C C . THR A 1 189 ? 8.399 -9.311 13.762 1.00 83.00 189 THR A C 1
ATOM 1457 O O . THR A 1 189 ? 8.018 -8.208 14.128 1.00 83.00 189 THR A O 1
ATOM 1460 N N . GLU A 1 190 ? 8.848 -9.543 12.532 1.00 87.94 190 GLU A N 1
ATOM 1461 C CA . GLU A 1 190 ? 8.686 -8.567 11.454 1.00 87.94 190 GLU A CA 1
ATOM 1462 C C . GLU A 1 190 ? 7.246 -8.633 10.929 1.00 87.94 190 GLU A C 1
ATOM 1464 O O . GLU A 1 190 ? 6.590 -9.673 11.044 1.00 87.94 190 GLU A O 1
ATOM 1469 N N . GLY A 1 191 ? 6.770 -7.541 10.336 1.00 94.62 191 GLY A N 1
ATOM 1470 C CA . GLY A 1 191 ? 5.514 -7.540 9.603 1.00 94.62 191 GLY A CA 1
ATOM 1471 C C . GLY A 1 191 ? 5.630 -8.387 8.337 1.00 94.62 191 GLY A C 1
ATOM 1472 O O . GLY A 1 191 ? 6.729 -8.666 7.846 1.00 94.62 191 GLY A O 1
ATOM 1473 N N . GLU A 1 192 ? 4.492 -8.778 7.782 1.00 95.94 192 GLU A N 1
ATOM 1474 C CA . GLU A 1 192 ? 4.430 -9.650 6.616 1.00 95.94 192 GLU A CA 1
ATOM 1475 C C . GLU A 1 192 ? 3.284 -9.261 5.680 1.00 95.94 192 GLU A C 1
ATOM 1477 O O . GLU A 1 192 ? 2.167 -8.969 6.108 1.00 95.94 192 GLU A O 1
ATOM 1482 N N . LEU A 1 193 ? 3.573 -9.287 4.382 1.00 97.50 193 LEU A N 1
ATOM 1483 C CA . LEU A 1 193 ? 2.585 -9.337 3.313 1.00 97.50 193 LEU A CA 1
ATOM 1484 C C . LEU A 1 193 ? 2.708 -10.687 2.605 1.00 97.50 193 LEU A C 1
ATOM 1486 O O . LEU A 1 193 ? 3.772 -11.006 2.079 1.00 97.50 193 LEU A O 1
ATOM 1490 N N . ILE A 1 194 ? 1.614 -11.437 2.522 1.00 96.75 194 ILE A N 1
ATOM 1491 C CA . ILE A 1 194 ? 1.511 -12.618 1.662 1.00 96.75 194 ILE A CA 1
ATOM 1492 C C . ILE A 1 194 ? 0.773 -12.226 0.385 1.00 96.75 194 ILE A C 1
ATOM 1494 O O . ILE A 1 194 ? -0.350 -11.727 0.441 1.00 96.75 194 ILE A O 1
ATOM 1498 N N . LEU A 1 195 ? 1.385 -12.478 -0.771 1.00 97.12 195 LEU A N 1
ATOM 1499 C CA . LEU A 1 195 ? 0.740 -12.406 -2.081 1.00 97.12 195 LEU A CA 1
ATOM 1500 C C . LEU A 1 195 ? 0.450 -13.826 -2.570 1.00 97.12 195 LEU A C 1
ATOM 1502 O O . LEU A 1 195 ? 1.370 -14.632 -2.711 1.00 97.12 195 LEU A O 1
ATOM 1506 N N . GLY A 1 196 ? -0.816 -14.120 -2.861 1.00 96.25 196 GLY A N 1
ATOM 1507 C CA . GLY A 1 196 ? -1.231 -15.424 -3.373 1.00 96.25 196 GLY A CA 1
ATOM 1508 C C . GLY A 1 196 ? -1.649 -16.448 -2.319 1.00 96.25 196 GLY A C 1
ATOM 1509 O O . GLY A 1 196 ? -1.784 -17.613 -2.679 1.00 96.25 196 GLY A O 1
ATOM 1510 N N . GLY A 1 197 ? -1.859 -16.032 -1.064 1.00 95.38 197 GLY A N 1
ATOM 1511 C CA . GLY A 1 197 ? -2.203 -16.916 0.053 1.00 95.38 197 GLY A CA 1
ATOM 1512 C C . GLY A 1 197 ? -2.442 -16.167 1.371 1.00 95.38 197 GLY A C 1
ATOM 1513 O O . GLY A 1 197 ? -2.593 -14.940 1.386 1.00 95.38 197 GLY A O 1
ATOM 1514 N N . ILE A 1 198 ? -2.482 -16.915 2.477 1.00 95.12 198 ILE A N 1
ATOM 1515 C CA . ILE A 1 198 ? -2.656 -16.415 3.851 1.00 95.12 198 ILE A CA 1
ATOM 1516 C C . ILE A 1 198 ? -1.806 -17.281 4.794 1.00 95.12 198 ILE A C 1
ATOM 1518 O O . ILE A 1 198 ? -1.952 -18.503 4.781 1.00 95.12 198 ILE A O 1
ATOM 1522 N N . ASP A 1 199 ? -0.976 -16.678 5.653 1.00 93.50 199 ASP A N 1
ATOM 1523 C CA . ASP A 1 199 ? -0.227 -17.437 6.664 1.00 93.50 199 ASP A CA 1
ATOM 1524 C C . ASP A 1 199 ? -1.069 -17.682 7.934 1.00 93.50 199 ASP A C 1
ATOM 1526 O O . ASP A 1 199 ? -1.401 -16.766 8.693 1.00 93.50 199 ASP A O 1
ATOM 1530 N N . ALA A 1 200 ? -1.381 -18.956 8.189 1.00 94.12 200 ALA A N 1
ATOM 1531 C CA . ALA A 1 200 ? -2.111 -19.421 9.368 1.00 94.12 200 ALA A CA 1
ATOM 1532 C C . ALA A 1 200 ? -1.363 -19.236 10.699 1.00 94.12 200 ALA A C 1
ATOM 1534 O O . ALA A 1 200 ? -1.980 -19.339 11.757 1.00 94.12 200 ALA A O 1
ATOM 1535 N N . ASN A 1 201 ? -0.060 -18.947 10.681 1.00 93.31 201 ASN A N 1
ATOM 1536 C CA . ASN A 1 201 ? 0.712 -18.672 11.895 1.00 93.31 201 ASN A CA 1
ATOM 1537 C C . ASN A 1 201 ? 0.409 -17.290 12.495 1.00 93.31 201 ASN A C 1
ATOM 1539 O O . ASN A 1 201 ? 0.680 -17.065 13.676 1.00 93.31 201 ASN A O 1
ATOM 1543 N N . HIS A 1 202 ? -0.155 -16.374 11.701 1.00 93.69 202 HIS A N 1
ATOM 1544 C CA . HIS A 1 202 ? -0.398 -14.984 12.093 1.00 93.69 202 HIS A CA 1
ATOM 1545 C C . HIS A 1 202 ? -1.821 -14.708 12.601 1.00 93.69 202 HIS A C 1
ATOM 1547 O O . HIS A 1 202 ? -2.131 -13.577 12.976 1.00 93.69 202 HIS A O 1
ATOM 1553 N N . TYR A 1 203 ? -2.688 -15.722 12.670 1.00 93.88 203 TYR A N 1
ATOM 1554 C CA . TYR A 1 203 ? -4.027 -15.584 13.242 1.00 93.88 203 TYR A CA 1
ATOM 1555 C C . TYR A 1 203 ? -4.471 -16.846 13.986 1.00 93.88 203 TYR A C 1
ATOM 1557 O O . TYR A 1 203 ? -3.887 -17.919 13.876 1.00 93.88 203 TYR A O 1
ATOM 1565 N N . THR A 1 204 ? -5.531 -16.714 14.781 1.00 94.94 204 THR A N 1
ATOM 1566 C CA . THR A 1 204 ? -6.182 -17.845 15.451 1.00 94.94 204 THR A CA 1
ATOM 1567 C C . THR A 1 204 ? -7.673 -17.833 15.143 1.00 94.94 204 THR A C 1
ATOM 1569 O O . THR A 1 204 ? -8.239 -16.790 14.821 1.00 94.94 204 THR A O 1
ATOM 1572 N N . GLY A 1 205 ? -8.320 -18.994 15.237 1.00 94.38 205 GLY A N 1
ATOM 1573 C CA . GLY A 1 205 ? -9.732 -19.125 14.885 1.00 94.38 205 GLY A CA 1
ATOM 1574 C C . GLY A 1 205 ? -9.980 -19.058 13.375 1.00 94.38 205 GLY A C 1
ATOM 1575 O O . GLY A 1 205 ? -9.103 -19.374 12.574 1.00 94.38 205 GLY A O 1
ATOM 1576 N N . ASN A 1 206 ? -11.203 -18.686 12.997 1.00 93.06 206 ASN A N 1
ATOM 1577 C CA . ASN A 1 206 ? -11.632 -18.607 11.602 1.00 93.06 206 ASN A CA 1
ATOM 1578 C C . ASN A 1 206 ? -11.673 -17.153 11.126 1.00 93.06 206 ASN A C 1
ATOM 1580 O O . ASN A 1 206 ? -12.015 -16.258 11.896 1.00 93.06 206 ASN A O 1
ATOM 1584 N N . ILE A 1 207 ? -11.403 -16.937 9.838 1.00 94.50 207 ILE A N 1
ATOM 1585 C CA . ILE A 1 207 ? -11.535 -15.624 9.202 1.00 94.50 207 ILE A CA 1
ATOM 1586 C C . ILE A 1 207 ? -13.016 -15.335 8.935 1.00 94.50 207 ILE A C 1
ATOM 1588 O O . ILE A 1 207 ? -13.705 -16.116 8.273 1.00 94.50 207 ILE A O 1
ATOM 1592 N N . THR A 1 208 ? -13.494 -14.188 9.415 1.00 94.56 208 THR A N 1
ATOM 1593 C CA . THR A 1 208 ? -14.797 -13.633 9.034 1.00 94.56 208 THR A CA 1
ATOM 1594 C C . THR A 1 208 ? -14.626 -12.741 7.809 1.00 94.56 208 THR A C 1
ATOM 1596 O O . THR A 1 208 ? -13.852 -11.786 7.831 1.00 94.56 208 THR A O 1
ATOM 1599 N N . TYR A 1 209 ? -15.379 -13.026 6.747 1.00 94.50 209 TYR A N 1
ATOM 1600 C CA . TYR A 1 209 ? -15.366 -12.241 5.512 1.00 94.50 209 TYR A CA 1
ATOM 1601 C C . TYR A 1 209 ? -16.564 -11.295 5.439 1.00 94.50 209 TYR A C 1
ATOM 1603 O O . TYR A 1 209 ? -17.668 -11.641 5.853 1.00 94.50 209 TYR A O 1
ATOM 1611 N N . THR A 1 210 ? -16.351 -10.132 4.827 1.00 96.06 210 THR A N 1
ATOM 1612 C CA . THR A 1 210 ? -17.394 -9.153 4.498 1.00 96.06 210 THR A CA 1
ATOM 1613 C C . THR A 1 210 ? -17.289 -8.784 3.014 1.00 96.06 210 THR A C 1
ATOM 1615 O O . THR A 1 210 ? -16.173 -8.678 2.493 1.00 96.06 210 THR A O 1
ATOM 1618 N N . PRO A 1 211 ? -18.407 -8.634 2.284 1.00 96.56 211 PRO A N 1
ATOM 1619 C CA . PRO A 1 211 ? -18.356 -8.291 0.871 1.00 96.56 211 PRO A CA 1
ATOM 1620 C C . PRO A 1 211 ? -17.896 -6.845 0.661 1.00 96.56 211 PRO A C 1
ATOM 1622 O O . PRO A 1 211 ? -18.279 -5.930 1.392 1.00 96.56 211 PRO A O 1
ATOM 1625 N N . VAL A 1 212 ? -17.139 -6.627 -0.414 1.00 97.25 212 VAL A N 1
ATOM 1626 C CA . VAL A 1 212 ? -16.829 -5.278 -0.894 1.00 97.25 212 VAL A CA 1
ATOM 1627 C C . VAL A 1 212 ? -18.097 -4.639 -1.463 1.00 97.25 212 VAL A C 1
ATOM 1629 O O . VAL A 1 212 ? -18.749 -5.198 -2.344 1.00 97.25 212 VAL A O 1
ATOM 1632 N N . VAL A 1 213 ? -18.428 -3.442 -0.981 1.00 97.06 213 VAL A N 1
ATOM 1633 C CA . VAL A 1 213 ? -19.630 -2.680 -1.359 1.00 97.06 213 VAL A CA 1
ATOM 1634 C C . VAL A 1 213 ? -19.540 -2.185 -2.801 1.00 97.06 213 VAL A C 1
ATOM 1636 O O . VAL A 1 213 ? -20.507 -2.239 -3.560 1.00 97.06 213 VAL A O 1
ATOM 1639 N N . LYS A 1 214 ? -18.364 -1.681 -3.183 1.00 95.75 214 LYS A N 1
ATOM 1640 C CA . LYS A 1 214 ? -18.072 -1.172 -4.522 1.00 95.75 214 LYS A CA 1
ATOM 1641 C C . LYS A 1 214 ? -16.595 -1.377 -4.819 1.00 95.75 214 LYS A C 1
ATOM 1643 O O . LYS A 1 214 ? -15.759 -1.045 -3.988 1.00 95.75 214 LYS A O 1
ATOM 1648 N N . GLN A 1 215 ? -16.284 -1.862 -6.020 1.00 95.50 215 GLN A N 1
ATOM 1649 C CA . GLN A 1 215 ? -14.914 -2.086 -6.495 1.00 95.50 215 GLN A CA 1
ATOM 1650 C C . GLN A 1 215 ? -14.204 -0.763 -6.838 1.00 95.50 215 GLN A C 1
ATOM 1652 O O . GLN A 1 215 ? -13.858 -0.515 -7.993 1.00 95.50 215 GLN A O 1
ATOM 1657 N N . THR A 1 216 ? -14.053 0.114 -5.843 1.00 94.94 216 THR A N 1
ATOM 1658 C CA . THR A 1 216 ? -13.240 1.339 -5.868 1.00 94.94 216 THR A CA 1
ATOM 1659 C C . THR A 1 216 ? -12.083 1.188 -4.888 1.00 94.94 216 THR A C 1
ATOM 1661 O O . THR A 1 216 ? -11.002 0.752 -5.266 1.00 94.94 216 THR A O 1
ATOM 1664 N N . TYR A 1 217 ? -12.337 1.448 -3.612 1.00 94.88 217 TYR A N 1
ATOM 1665 C CA . TYR A 1 217 ? -11.467 1.039 -2.513 1.00 94.88 217 TYR A CA 1
ATOM 1666 C C . TYR A 1 217 ? -11.861 -0.368 -2.051 1.00 94.88 217 TYR A C 1
ATOM 1668 O O . TYR A 1 217 ? -12.875 -0.908 -2.502 1.00 94.88 217 TYR A O 1
ATOM 1676 N N . TRP A 1 218 ? -11.127 -0.931 -1.090 1.00 96.94 218 TRP A N 1
ATOM 1677 C CA . TRP A 1 218 ? -11.589 -2.074 -0.290 1.00 96.94 218 TRP A CA 1
ATOM 1678 C C . TRP A 1 218 ? -12.717 -1.648 0.666 1.00 96.94 218 TRP A C 1
ATOM 1680 O O . TRP A 1 218 ? -12.613 -1.755 1.879 1.00 96.94 218 TRP A O 1
ATOM 1690 N N . LEU A 1 219 ? -13.787 -1.079 0.112 1.00 96.88 219 LEU A N 1
ATOM 1691 C CA . LEU A 1 219 ? -14.880 -0.470 0.856 1.00 96.88 219 LEU A CA 1
ATOM 1692 C C . LEU A 1 219 ? -15.801 -1.560 1.403 1.00 96.88 219 LEU A C 1
ATOM 1694 O O . LEU A 1 219 ? -16.433 -2.278 0.626 1.00 96.88 219 LEU A O 1
ATOM 1698 N N . ILE A 1 220 ? -15.908 -1.646 2.722 1.00 97.25 220 ILE A N 1
ATOM 1699 C CA . ILE A 1 220 ? -16.728 -2.635 3.427 1.00 97.25 220 ILE A CA 1
ATOM 1700 C C . ILE A 1 220 ? -17.831 -1.947 4.223 1.00 97.25 220 ILE A C 1
ATOM 1702 O O . ILE A 1 220 ? -17.697 -0.780 4.592 1.00 97.25 220 ILE A O 1
ATOM 1706 N N . ASN A 1 221 ? -18.904 -2.677 4.519 1.00 96.44 221 ASN A N 1
ATOM 1707 C CA . ASN A 1 221 ? -19.882 -2.237 5.510 1.00 96.44 221 ASN A CA 1
ATOM 1708 C C . ASN A 1 221 ? -19.385 -2.559 6.924 1.00 96.44 221 ASN A C 1
ATOM 1710 O O . ASN A 1 221 ? -18.838 -3.638 7.162 1.00 96.44 221 ASN A O 1
ATOM 1714 N N . ILE A 1 222 ? -19.631 -1.634 7.848 1.00 95.69 222 ILE A N 1
ATOM 1715 C CA . ILE A 1 222 ? -19.533 -1.832 9.293 1.00 95.69 222 ILE A CA 1
ATOM 1716 C C . ILE A 1 222 ? -20.934 -1.669 9.892 1.00 95.69 222 ILE A C 1
ATOM 1718 O O . ILE A 1 222 ? -21.641 -0.699 9.605 1.00 95.69 222 ILE A O 1
ATOM 1722 N N . ASP A 1 223 ? -21.344 -2.627 10.715 1.00 95.25 223 ASP A N 1
ATOM 1723 C CA . ASP A 1 223 ? -22.675 -2.665 11.327 1.00 95.25 223 ASP A CA 1
ATOM 1724 C C . ASP A 1 223 ? -22.783 -1.607 12.438 1.00 95.25 223 ASP A C 1
ATOM 1726 O O . ASP A 1 223 ? -23.818 -0.955 12.610 1.00 95.25 223 ASP A O 1
ATOM 1730 N N . GLY A 1 224 ? -21.676 -1.348 13.139 1.00 95.50 224 GLY A N 1
ATOM 1731 C CA . GLY A 1 224 ? -21.584 -0.234 14.072 1.00 95.50 224 GLY A CA 1
ATOM 1732 C C . GLY A 1 224 ? -20.194 -0.015 14.658 1.00 95.50 224 GLY A C 1
ATOM 1733 O O . GLY A 1 224 ? -19.358 -0.914 14.673 1.00 95.50 224 GLY A O 1
ATOM 1734 N N . MET A 1 225 ? -19.971 1.197 15.156 1.00 96.38 225 MET A N 1
ATOM 1735 C CA . MET A 1 225 ? -18.829 1.577 15.983 1.00 96.38 225 MET A CA 1
ATOM 1736 C C . MET A 1 225 ? -19.335 1.907 17.383 1.00 96.38 225 MET A C 1
ATOM 1738 O O . MET A 1 225 ? -20.298 2.666 17.538 1.00 96.38 225 MET A O 1
ATOM 1742 N N . TYR A 1 226 ? -18.666 1.367 18.394 1.00 95.94 226 TYR A N 1
ATOM 1743 C CA . TYR A 1 226 ? -19.051 1.480 19.793 1.00 95.94 226 TYR A CA 1
ATOM 1744 C C . TYR A 1 226 ? -17.878 1.973 20.631 1.00 95.94 226 TYR A C 1
ATOM 1746 O O . TYR A 1 226 ? -16.726 1.645 20.356 1.00 95.94 226 TYR A O 1
ATOM 1754 N N . ILE A 1 227 ? -18.187 2.732 21.678 1.00 95.12 227 ILE A N 1
ATOM 1755 C CA . ILE A 1 227 ? -17.266 3.028 22.773 1.00 95.12 227 ILE A CA 1
ATOM 1756 C C . ILE A 1 227 ? -17.854 2.445 24.054 1.00 95.12 227 ILE A C 1
ATOM 1758 O O . ILE A 1 227 ? -18.967 2.794 24.466 1.00 95.12 227 ILE A O 1
ATOM 1762 N N . ASN A 1 228 ? -17.147 1.489 24.654 1.00 90.12 228 ASN A N 1
ATOM 1763 C CA . ASN A 1 228 ? -17.735 0.528 25.586 1.00 90.12 228 ASN A CA 1
ATOM 1764 C C . ASN A 1 228 ? -19.001 -0.113 24.979 1.00 90.12 228 ASN A C 1
ATOM 1766 O O . ASN A 1 228 ? -18.933 -0.790 23.961 1.00 90.12 228 ASN A O 1
ATOM 1770 N N . SER A 1 229 ? -20.169 0.118 25.583 1.00 90.62 229 SER A N 1
ATOM 1771 C CA . SER A 1 229 ? -21.464 -0.380 25.096 1.00 90.62 229 SER A CA 1
ATOM 1772 C C . SER A 1 229 ? -22.321 0.704 24.435 1.00 90.62 229 SER A C 1
ATOM 1774 O O . SER A 1 229 ? -23.479 0.449 24.109 1.00 90.62 229 SER A O 1
ATOM 1776 N N . GLN A 1 230 ? -21.800 1.925 24.273 1.00 93.19 230 GLN A N 1
ATOM 1777 C CA . GLN A 1 230 ? -22.532 3.023 23.645 1.00 93.19 230 GLN A CA 1
ATOM 1778 C C . GLN A 1 230 ? -22.236 3.073 22.155 1.00 93.19 230 GLN A C 1
ATOM 1780 O O . GLN A 1 230 ? -21.078 3.057 21.741 1.00 93.19 230 GLN A O 1
ATOM 1785 N N . ILE A 1 231 ? -23.295 3.152 21.355 1.00 94.75 231 ILE A N 1
ATOM 1786 C CA . ILE A 1 231 ? -23.171 3.301 19.911 1.00 94.75 231 ILE A CA 1
ATOM 1787 C C . ILE A 1 231 ? -22.693 4.714 19.574 1.00 94.75 231 ILE A C 1
ATOM 1789 O O . ILE A 1 231 ? -23.272 5.697 20.033 1.00 94.75 231 ILE A O 1
ATOM 1793 N N . VAL A 1 232 ? -21.634 4.802 18.777 1.00 95.69 232 VAL A N 1
ATOM 1794 C CA . VAL A 1 232 ? -21.123 6.061 18.218 1.00 95.69 232 VAL A CA 1
ATOM 1795 C C . VAL A 1 232 ? -21.596 6.230 16.780 1.00 95.69 232 VAL A C 1
ATOM 1797 O O . VAL A 1 232 ? -21.935 7.326 16.344 1.00 95.69 232 VAL A O 1
ATOM 1800 N N . SER A 1 233 ? -21.628 5.128 16.034 1.00 93.62 233 SER A N 1
ATOM 1801 C CA . SER A 1 233 ? -22.057 5.105 14.643 1.00 93.62 233 SER A CA 1
ATOM 1802 C C . SER A 1 233 ? -22.748 3.779 14.342 1.00 93.62 233 SER A C 1
ATOM 1804 O O . SER A 1 233 ? -22.306 2.732 14.806 1.00 93.62 233 SER A O 1
ATOM 1806 N N . SER A 1 234 ? -23.840 3.819 13.581 1.00 93.25 234 SER A N 1
ATOM 1807 C CA . SER A 1 234 ? -24.567 2.637 13.099 1.00 93.25 234 SER A CA 1
ATOM 1808 C C . SER A 1 234 ? -24.513 2.590 11.580 1.00 93.25 234 SER A C 1
ATOM 1810 O O . SER A 1 234 ? -24.710 3.639 10.966 1.00 93.25 234 SER A O 1
ATOM 1812 N N . ASN A 1 235 ? -24.345 1.407 10.985 1.00 92.06 235 ASN A N 1
ATOM 1813 C CA . ASN A 1 235 ? -24.446 1.169 9.538 1.00 92.06 235 ASN A CA 1
ATOM 1814 C C . ASN A 1 235 ? -23.660 2.182 8.697 1.00 92.06 235 ASN A C 1
ATOM 1816 O O . ASN A 1 235 ? -24.224 3.100 8.100 1.00 92.06 235 ASN A O 1
ATOM 1820 N N . ASN A 1 236 ? -22.346 2.017 8.658 1.00 94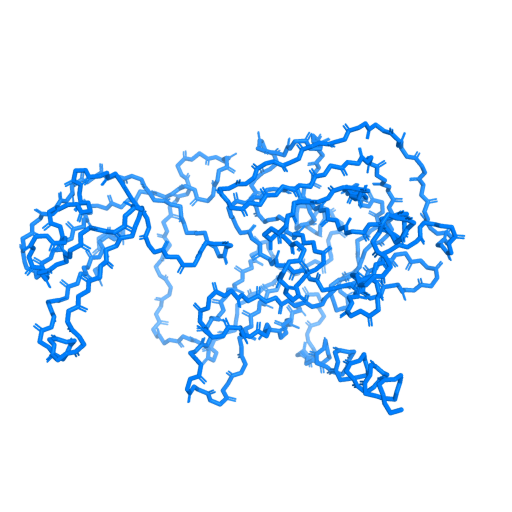.94 236 ASN A N 1
ATOM 1821 C CA . ASN A 1 236 ? -21.456 2.883 7.894 1.00 94.94 236 ASN A CA 1
ATOM 1822 C C . ASN A 1 236 ? -20.568 2.060 6.965 1.00 94.94 236 ASN A C 1
ATOM 1824 O O . ASN A 1 236 ? -20.615 0.832 6.960 1.00 94.94 236 ASN A O 1
ATOM 1828 N N . THR A 1 237 ? -19.755 2.741 6.167 1.00 95.62 237 THR A N 1
ATOM 1829 C CA . THR A 1 237 ? -18.710 2.092 5.376 1.00 95.62 237 THR A CA 1
ATOM 1830 C C . THR A 1 237 ? -17.333 2.431 5.919 1.00 95.62 237 THR A C 1
ATOM 1832 O O . THR A 1 237 ? -17.107 3.562 6.349 1.00 95.62 237 THR A O 1
ATOM 1835 N N . ALA A 1 238 ? -16.406 1.487 5.833 1.00 96.31 238 ALA A N 1
ATOM 1836 C CA . ALA A 1 238 ? -15.006 1.679 6.185 1.00 96.31 238 ALA A CA 1
ATOM 1837 C C . ALA A 1 238 ? -14.095 1.203 5.051 1.00 96.31 238 ALA A C 1
ATOM 1839 O O . ALA A 1 238 ? -14.492 0.391 4.214 1.00 96.31 238 ALA A O 1
ATOM 1840 N N . ILE A 1 239 ? -12.868 1.717 5.033 1.00 96.81 239 ILE A N 1
ATOM 1841 C CA . ILE A 1 239 ? -11.806 1.271 4.133 1.00 96.81 239 ILE A CA 1
ATOM 1842 C C . ILE A 1 239 ? -10.690 0.715 5.023 1.00 96.81 239 ILE A C 1
ATOM 1844 O O . ILE A 1 239 ? -10.079 1.495 5.754 1.00 96.81 239 ILE A O 1
ATOM 1848 N N . PRO A 1 240 ? -10.416 -0.600 4.996 1.00 96.44 240 PRO A N 1
ATOM 1849 C CA . PRO A 1 240 ? -9.211 -1.170 5.581 1.00 96.44 240 PRO A CA 1
ATOM 1850 C C . PRO A 1 240 ? -8.012 -0.728 4.736 1.00 96.44 240 PRO A C 1
ATOM 1852 O O . PRO A 1 240 ? -7.717 -1.316 3.693 1.00 96.44 240 PRO A O 1
ATOM 1855 N N . ASP A 1 241 ? -7.377 0.369 5.144 1.00 96.44 241 ASP A N 1
ATOM 1856 C CA . ASP A 1 241 ? -6.276 1.008 4.423 1.00 96.44 241 ASP A CA 1
ATOM 1857 C C . ASP A 1 241 ? -4.931 0.756 5.113 1.00 96.44 241 ASP A C 1
ATOM 1859 O O . ASP A 1 241 ? -4.602 1.403 6.103 1.00 96.44 241 ASP A O 1
ATOM 1863 N N . THR A 1 242 ? -4.130 -0.151 4.557 1.00 95.88 242 THR A N 1
ATOM 1864 C CA . THR A 1 242 ? -2.783 -0.480 5.050 1.00 95.88 242 THR A CA 1
ATOM 1865 C C . THR A 1 242 ? -1.765 0.642 4.837 1.00 95.88 242 THR A C 1
ATOM 1867 O O . THR A 1 242 ? -0.676 0.586 5.396 1.00 95.88 242 THR A O 1
ATOM 1870 N N . GLY A 1 243 ? -2.092 1.652 4.022 1.00 91.88 243 GLY A N 1
ATOM 1871 C CA . GLY A 1 243 ? -1.249 2.824 3.778 1.00 91.88 243 GLY A CA 1
ATOM 1872 C C . GLY A 1 243 ? -1.564 4.023 4.676 1.00 91.88 243 GLY A C 1
ATOM 1873 O O . GLY A 1 243 ? -0.935 5.068 4.512 1.00 91.88 243 GLY A O 1
ATOM 1874 N N . THR A 1 244 ? -2.528 3.903 5.594 1.00 90.69 244 THR A N 1
ATOM 1875 C CA . THR A 1 244 ? -2.904 4.968 6.531 1.00 90.69 244 THR A CA 1
ATOM 1876 C C . THR A 1 244 ? -2.526 4.580 7.962 1.00 90.69 244 THR A C 1
ATOM 1878 O O . THR A 1 244 ? -2.938 3.541 8.462 1.00 90.69 244 THR A O 1
ATOM 1881 N N . THR A 1 245 ? -1.786 5.457 8.647 1.00 89.38 245 THR A N 1
ATOM 1882 C CA . THR A 1 245 ? -1.279 5.223 10.012 1.00 89.38 245 THR A CA 1
ATOM 1883 C C . THR A 1 245 ? -2.370 5.140 11.082 1.00 89.38 245 THR A C 1
ATOM 1885 O O . THR A 1 245 ? -2.286 4.339 12.006 1.00 89.38 245 THR A O 1
ATOM 1888 N N . LEU A 1 246 ? -3.371 6.021 11.014 1.00 91.25 246 LEU A N 1
ATOM 1889 C CA . LEU A 1 246 ? -4.345 6.218 12.089 1.00 91.25 246 LEU A CA 1
ATOM 1890 C C . LEU A 1 246 ? -5.751 5.837 11.647 1.00 91.25 246 LEU A C 1
ATOM 1892 O O . LEU A 1 246 ? -6.162 6.120 10.519 1.00 91.25 246 LEU A O 1
ATOM 1896 N N . LEU A 1 247 ? -6.549 5.336 12.590 1.00 92.12 247 LEU A N 1
ATOM 1897 C CA . LEU A 1 247 ? -7.995 5.273 12.406 1.00 92.12 247 LEU A CA 1
ATOM 1898 C C . LEU A 1 247 ? -8.543 6.692 12.234 1.00 92.12 247 LEU A C 1
ATOM 1900 O O . LEU A 1 247 ? -8.434 7.538 13.121 1.00 92.12 247 LEU A O 1
ATOM 1904 N N . SER A 1 248 ? -9.127 6.937 11.067 1.00 91.88 248 SER A N 1
ATOM 1905 C CA . SER A 1 248 ? -9.680 8.229 10.679 1.00 91.88 248 SER A CA 1
ATOM 1906 C C . SER A 1 248 ? -11.151 8.070 10.321 1.00 91.88 248 SER A C 1
ATOM 1908 O O . SER A 1 248 ? -11.560 7.057 9.755 1.00 91.88 248 SER A O 1
ATOM 1910 N N . GLY A 1 249 ? -11.961 9.080 10.628 1.00 93.50 249 GLY A N 1
ATOM 1911 C CA . GLY A 1 249 ? -13.389 9.040 10.344 1.00 93.50 249 GLY A CA 1
ATOM 1912 C C . GLY A 1 249 ? -14.048 10.415 10.391 1.00 93.50 249 GLY A C 1
ATOM 1913 O O . GLY A 1 249 ? -13.386 11.414 10.689 1.00 93.50 249 GLY A O 1
ATOM 1914 N N . PRO A 1 250 ? -15.359 10.482 10.099 1.00 94.00 250 PRO A N 1
ATOM 1915 C CA . PRO A 1 250 ? -16.130 11.715 10.183 1.00 94.00 250 PRO A CA 1
ATOM 1916 C C . PRO A 1 250 ? -15.949 12.417 11.531 1.00 94.00 250 PRO A C 1
ATOM 1918 O O . PRO A 1 250 ? -16.011 11.780 12.585 1.00 94.00 250 PRO A O 1
ATOM 1921 N N . THR A 1 251 ? -15.767 13.741 11.493 1.00 92.81 251 THR A N 1
ATOM 1922 C CA . THR A 1 251 ? -15.528 14.566 12.689 1.00 92.81 251 THR A CA 1
ATOM 1923 C C . THR A 1 251 ? -16.599 14.361 13.754 1.00 92.81 251 THR A C 1
ATOM 1925 O O . THR A 1 251 ? -16.264 14.276 14.925 1.00 92.81 251 THR A O 1
ATOM 1928 N N . GLU A 1 252 ? -17.861 14.184 13.356 1.00 93.88 252 GLU A N 1
ATOM 1929 C CA . GLU A 1 252 ? -18.968 13.894 14.274 1.00 93.88 252 GLU A CA 1
ATOM 1930 C C . GLU A 1 252 ? -18.710 12.659 15.154 1.00 93.88 252 GLU A C 1
ATOM 1932 O O . GLU A 1 252 ? -18.923 12.712 16.364 1.00 93.88 252 GLU A O 1
ATOM 1937 N N . TYR A 1 253 ? -18.232 11.558 14.569 1.00 94.62 253 TYR A N 1
ATOM 1938 C CA . TYR A 1 253 ? -17.980 10.313 15.297 1.00 94.62 253 TYR A CA 1
ATOM 1939 C C . TYR A 1 253 ? -16.669 10.380 16.081 1.00 94.62 253 TYR A C 1
ATOM 1941 O O . TYR A 1 253 ? -16.604 9.928 17.224 1.00 94.62 253 TYR A O 1
ATOM 1949 N N . MET A 1 254 ? -15.632 10.980 15.491 1.00 94.56 254 MET A N 1
ATOM 1950 C CA . MET A 1 254 ? -14.335 11.122 16.155 1.00 94.56 254 MET A CA 1
ATOM 1951 C C . MET A 1 254 ? -14.417 12.076 17.350 1.00 94.56 254 MET A C 1
ATOM 1953 O O . MET A 1 254 ? -13.829 11.780 18.384 1.00 94.56 254 MET A O 1
ATOM 1957 N N . ASP A 1 255 ? -15.186 13.165 17.270 1.00 93.38 255 ASP A N 1
ATOM 1958 C CA . ASP A 1 255 ? -15.416 14.074 18.401 1.00 93.38 255 ASP A CA 1
ATOM 1959 C C . ASP A 1 255 ? -16.164 13.376 19.545 1.00 93.38 255 ASP A C 1
ATOM 1961 O O . ASP A 1 255 ? -15.855 13.616 20.712 1.00 93.38 255 ASP A O 1
ATOM 1965 N N . GLN A 1 256 ? -17.115 12.484 19.242 1.00 93.94 256 GLN A N 1
ATOM 1966 C CA . GLN A 1 256 ? -17.810 11.696 20.266 1.00 93.94 256 GLN A CA 1
ATOM 1967 C C . GLN A 1 256 ? -16.859 10.744 20.998 1.00 93.94 256 GLN A C 1
ATOM 1969 O O . GLN A 1 256 ? -16.840 10.745 22.229 1.00 93.94 256 GLN A O 1
ATOM 1974 N N . VAL A 1 257 ? -16.035 9.987 20.263 1.00 95.19 257 VAL A N 1
ATOM 1975 C CA . VAL A 1 257 ? -14.999 9.118 20.855 1.00 95.19 257 VAL A CA 1
ATOM 1976 C C . VAL A 1 257 ? -14.035 9.947 21.700 1.00 95.19 257 VAL A C 1
ATOM 1978 O O . VAL A 1 257 ? -13.836 9.655 22.880 1.00 95.19 257 VAL A O 1
ATOM 1981 N N . ASN A 1 258 ? -13.496 11.027 21.129 1.00 94.81 258 ASN A N 1
ATOM 1982 C CA . ASN A 1 258 ? -12.503 11.871 21.789 1.00 94.81 258 ASN A CA 1
ATOM 1983 C C . ASN A 1 258 ? -13.048 12.557 23.041 1.00 94.81 258 ASN A C 1
ATOM 1985 O O . ASN A 1 258 ? -12.345 12.646 24.043 1.00 94.81 258 ASN A O 1
ATOM 1989 N N . LYS A 1 259 ? -14.323 12.950 23.051 1.00 94.12 259 LYS A N 1
ATOM 1990 C CA . LYS A 1 259 ? -14.972 13.487 24.252 1.00 94.12 259 LYS A CA 1
ATOM 1991 C C . LYS A 1 259 ? -14.989 12.485 25.409 1.00 94.12 259 LYS A C 1
ATOM 1993 O O . LYS A 1 259 ? -14.837 12.899 26.555 1.00 94.12 259 LYS A O 1
ATOM 1998 N N . VAL A 1 260 ? -15.186 11.196 25.131 1.00 94.31 260 VAL A N 1
ATOM 1999 C CA . VAL A 1 260 ? -15.228 10.151 26.167 1.00 94.31 260 VAL A CA 1
ATOM 2000 C C . VAL A 1 260 ? -13.828 9.834 26.692 1.00 94.31 260 VAL A C 1
ATOM 2002 O O . VAL A 1 260 ? -13.665 9.679 27.898 1.00 94.31 260 VAL A O 1
ATOM 2005 N N . ILE A 1 261 ? -12.820 9.779 25.817 1.00 94.56 261 ILE A N 1
ATOM 2006 C CA . ILE A 1 261 ? -11.434 9.460 26.211 1.00 94.56 261 ILE A CA 1
ATOM 2007 C C . ILE A 1 261 ? -10.641 10.670 26.732 1.00 94.56 261 ILE A C 1
ATOM 2009 O O . ILE A 1 261 ? -9.463 10.541 27.045 1.00 94.56 261 ILE A O 1
ATOM 2013 N N . GLY A 1 262 ? -11.260 11.854 26.808 1.00 94.69 262 GLY A N 1
ATOM 2014 C CA . GLY A 1 262 ? -10.585 13.089 27.225 1.00 94.69 262 GLY A CA 1
ATOM 2015 C C . GLY A 1 262 ? -9.617 13.659 26.180 1.00 94.69 262 GLY A C 1
ATOM 2016 O O . GLY A 1 262 ? -8.715 14.418 26.528 1.00 94.69 262 GLY A O 1
ATOM 2017 N N . GLY A 1 263 ? -9.802 13.304 24.907 1.00 95.44 263 GLY A N 1
ATOM 2018 C CA . GLY A 1 263 ? -8.988 13.746 23.782 1.00 95.44 263 GLY A CA 1
ATOM 2019 C C . GLY A 1 263 ? -9.094 15.251 23.536 1.00 95.44 263 GLY A C 1
ATOM 2020 O O . GLY A 1 263 ? -10.180 15.801 23.340 1.00 95.44 263 GLY A O 1
ATOM 2021 N N . GLN A 1 264 ? -7.947 15.920 23.499 1.00 94.12 264 GLN A N 1
ATOM 2022 C CA . GLN A 1 264 ? -7.813 17.337 23.190 1.00 94.12 264 GLN A CA 1
ATOM 2023 C C . GLN A 1 264 ? -7.392 17.514 21.738 1.00 94.12 264 GLN A C 1
ATOM 2025 O O . GLN A 1 264 ? -6.356 17.011 21.304 1.00 94.12 264 GLN A O 1
ATOM 2030 N N . LYS A 1 265 ? -8.199 18.254 20.980 1.00 92.50 265 LYS A N 1
ATOM 2031 C CA . LYS A 1 265 ? -7.949 18.484 19.560 1.00 92.50 265 LYS A CA 1
ATOM 2032 C C . LYS A 1 265 ? -6.700 19.341 19.348 1.00 92.50 265 LYS A C 1
ATOM 2034 O O . LYS A 1 265 ? -6.606 20.453 19.864 1.00 92.50 265 LYS A O 1
ATOM 2039 N N . MET A 1 266 ? -5.784 18.852 18.519 1.00 89.06 266 MET A N 1
ATOM 2040 C CA . MET A 1 266 ? -4.575 19.542 18.074 1.00 89.06 266 MET A CA 1
ATOM 2041 C C . MET A 1 266 ? -4.451 19.429 16.554 1.00 89.06 266 MET A C 1
ATOM 2043 O O . MET A 1 266 ? -3.967 18.437 16.010 1.00 89.06 266 MET A O 1
ATOM 2047 N N . GLY A 1 267 ? -4.925 20.460 15.850 1.00 86.62 267 GLY A N 1
ATOM 2048 C CA . GLY A 1 267 ? -5.035 20.429 14.392 1.00 86.62 267 GLY A CA 1
ATOM 2049 C C . GLY A 1 267 ? -6.002 19.332 13.936 1.00 86.62 267 GLY A C 1
ATOM 2050 O O . GLY A 1 267 ? 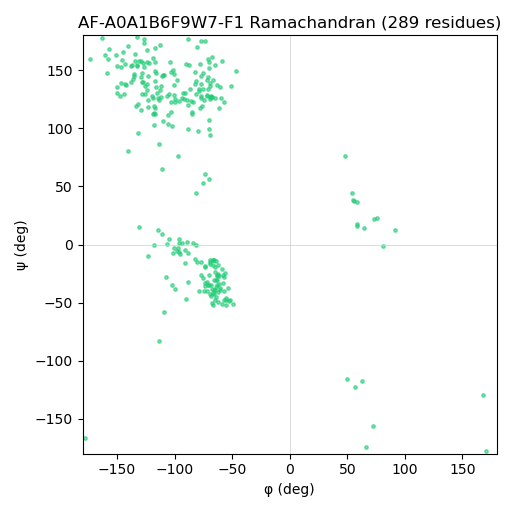-7.185 19.373 14.276 1.00 86.62 267 GLY A O 1
ATOM 2051 N N . ASN A 1 268 ? -5.479 18.360 13.184 1.00 83.06 268 ASN A N 1
ATOM 2052 C CA . ASN A 1 268 ? -6.227 17.203 12.674 1.00 83.06 268 ASN A CA 1
ATOM 2053 C C . ASN A 1 268 ? -6.085 15.945 13.549 1.00 83.06 268 ASN A C 1
ATOM 2055 O O . ASN A 1 268 ? -6.577 14.887 13.171 1.00 83.06 268 ASN A O 1
ATOM 2059 N N . LEU A 1 269 ? -5.409 16.049 14.694 1.00 89.62 269 LEU A N 1
ATOM 2060 C CA . LEU A 1 269 ? -5.194 14.954 15.637 1.00 89.62 269 LEU A CA 1
ATOM 2061 C C . LEU A 1 269 ? -5.853 15.264 16.982 1.00 89.62 269 LEU A C 1
ATOM 2063 O O . LEU A 1 269 ? -6.256 16.399 17.250 1.00 89.62 269 LEU A O 1
ATOM 2067 N N . TYR A 1 270 ? -5.920 14.252 17.841 1.00 92.25 270 TYR A N 1
ATOM 2068 C CA . TYR A 1 270 ? -6.336 14.385 19.232 1.00 92.25 270 TYR A CA 1
ATOM 2069 C C . TYR A 1 270 ? -5.253 13.793 20.125 1.00 92.25 270 TYR A C 1
ATOM 2071 O O . TYR A 1 270 ? -4.721 12.726 19.822 1.00 92.25 270 TYR A O 1
ATOM 2079 N N . LEU A 1 271 ? -4.921 14.492 21.208 1.00 93.81 271 LEU A N 1
ATOM 2080 C CA . LEU A 1 271 ? -3.983 14.019 22.221 1.00 93.81 271 LEU A CA 1
ATOM 2081 C C . LEU A 1 271 ? -4.717 13.711 23.521 1.00 93.81 271 LEU A C 1
ATOM 2083 O O . LEU A 1 271 ? -5.648 14.420 23.897 1.00 93.81 271 LEU A O 1
ATOM 2087 N N . VAL A 1 272 ? -4.255 12.689 24.229 1.00 94.62 272 VAL A N 1
ATOM 2088 C CA . VAL A 1 272 ? -4.706 12.341 25.581 1.00 94.62 272 VAL A CA 1
ATOM 2089 C C . VAL A 1 272 ? -3.531 12.432 26.549 1.00 94.62 272 VAL A C 1
ATOM 2091 O O . VAL A 1 272 ? -2.371 12.418 26.135 1.00 94.62 272 VAL A O 1
ATOM 2094 N N . ASP A 1 273 ? -3.824 12.540 27.840 1.00 94.44 273 ASP A N 1
ATOM 2095 C CA . ASP A 1 273 ? -2.798 12.460 28.876 1.00 94.44 273 ASP A CA 1
ATOM 2096 C C . ASP A 1 273 ? -2.246 11.026 28.935 1.00 94.44 273 ASP A C 1
ATOM 2098 O O . ASP A 1 273 ? -3.000 10.061 29.061 1.00 94.44 273 ASP A O 1
ATOM 2102 N N . CYS A 1 274 ? -0.923 10.864 28.851 1.00 95.25 274 CYS A N 1
ATOM 2103 C CA . CYS A 1 274 ? -0.298 9.542 28.895 1.00 95.25 274 CYS A CA 1
ATOM 2104 C C . CYS A 1 274 ? -0.648 8.765 30.175 1.00 95.25 274 CYS A C 1
ATOM 2106 O O . CYS A 1 274 ? -0.693 7.538 30.152 1.00 95.25 274 CYS A O 1
ATOM 2108 N N . SER A 1 275 ? -0.928 9.460 31.283 1.00 96.62 275 SER A N 1
ATOM 2109 C CA . SER A 1 275 ? -1.321 8.830 32.548 1.00 96.62 275 SER A CA 1
ATOM 2110 C C . SER A 1 275 ? -2.704 8.173 32.509 1.00 96.62 275 SER A C 1
ATOM 2112 O O . SER A 1 275 ? -3.008 7.363 33.384 1.00 96.62 275 SER A O 1
ATOM 2114 N N . THR A 1 276 ? -3.539 8.475 31.506 1.00 95.12 276 THR A N 1
ATOM 2115 C CA . THR A 1 276 ? -4.886 7.900 31.378 1.00 95.12 276 THR A CA 1
ATOM 2116 C C . THR A 1 276 ? -4.949 6.687 30.454 1.00 95.12 276 THR A C 1
ATOM 2118 O O . THR A 1 276 ? -6.009 6.066 30.395 1.00 95.12 276 THR A O 1
ATOM 212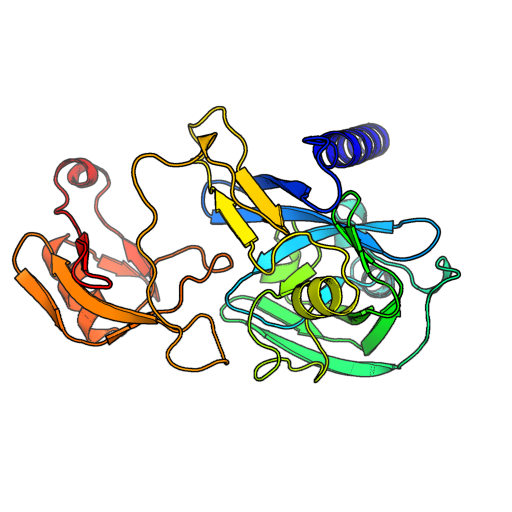1 N N . ILE A 1 277 ? -3.860 6.333 29.753 1.00 93.31 277 ILE A N 1
ATOM 2122 C CA . ILE A 1 277 ? -3.833 5.277 28.719 1.00 93.31 277 ILE A CA 1
ATOM 2123 C C . ILE A 1 277 ? -4.404 3.952 29.240 1.00 93.31 277 ILE A C 1
ATOM 2125 O O . ILE A 1 277 ? -5.315 3.399 28.628 1.00 93.31 277 ILE A O 1
ATOM 2129 N N . ASP A 1 278 ? -3.960 3.501 30.414 1.00 95.19 278 ASP A N 1
ATOM 2130 C CA . ASP A 1 278 ? -4.388 2.222 31.004 1.00 95.19 278 ASP A CA 1
ATOM 2131 C C . ASP A 1 278 ? -5.873 2.201 31.415 1.00 95.19 278 ASP A C 1
ATOM 2133 O O . ASP A 1 278 ? -6.432 1.146 31.710 1.00 95.19 278 ASP A O 1
ATOM 2137 N N . SER A 1 279 ? -6.520 3.369 31.457 1.00 94.19 279 SER A N 1
ATOM 2138 C CA . SER A 1 279 ? -7.927 3.537 31.841 1.00 94.19 279 SER A CA 1
ATOM 2139 C C . SER A 1 279 ? -8.855 3.839 30.664 1.00 94.19 279 SER A C 1
ATOM 2141 O O . SER A 1 279 ? -10.055 4.040 30.869 1.00 94.19 279 SER A O 1
ATOM 2143 N N . LEU A 1 280 ? -8.318 3.906 29.440 1.00 95.81 280 LEU A 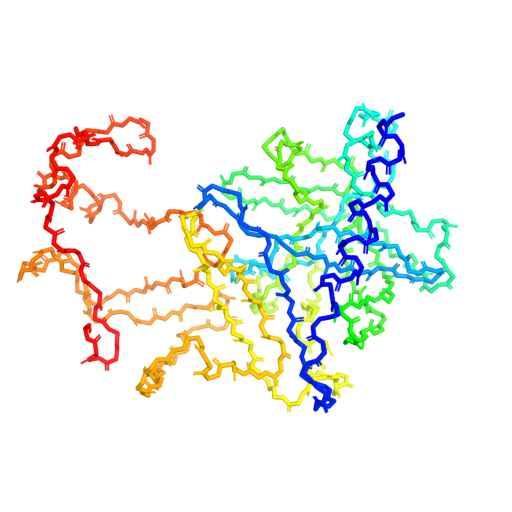N 1
ATOM 2144 C CA . LEU A 1 280 ? -9.116 4.236 28.267 1.00 95.81 280 LEU A CA 1
ATOM 2145 C C . LEU A 1 280 ? -10.148 3.135 27.968 1.00 95.81 280 LEU A C 1
ATOM 2147 O O . LEU A 1 280 ? -9.864 1.948 28.127 1.00 95.81 280 LEU A O 1
ATOM 2151 N N . PRO A 1 281 ? -11.362 3.514 27.535 1.00 95.62 281 PRO A N 1
ATOM 2152 C CA . PRO A 1 281 ? -12.397 2.561 27.172 1.00 95.62 281 PRO A CA 1
ATOM 2153 C C . PRO A 1 281 ? -12.052 1.826 25.878 1.00 95.62 281 PRO A C 1
ATOM 2155 O O . PRO A 1 281 ? -11.359 2.350 25.004 1.00 95.62 281 PRO A O 1
ATOM 2158 N N . ASN A 1 282 ? -12.642 0.646 25.710 1.00 94.88 282 ASN A N 1
ATOM 2159 C CA . ASN A 1 282 ? -12.561 -0.068 24.444 1.00 94.88 282 ASN A CA 1
ATOM 2160 C C . ASN A 1 282 ? -13.366 0.668 23.371 1.00 94.88 282 ASN A C 1
ATOM 2162 O O . ASN A 1 282 ? -14.508 1.078 23.603 1.00 94.88 282 ASN A O 1
ATOM 2166 N N . VAL A 1 283 ? -12.783 0.773 22.180 1.00 94.31 283 VAL A N 1
ATOM 2167 C CA . VAL A 1 283 ? -13.496 1.115 20.949 1.00 94.31 283 VAL A CA 1
ATOM 2168 C C . VAL A 1 283 ? -13.634 -0.166 20.138 1.00 94.31 283 VAL A C 1
ATOM 2170 O O . VAL A 1 283 ? -12.655 -0.887 19.949 1.00 94.31 283 VAL A O 1
ATOM 2173 N N . SER A 1 284 ? -14.846 -0.474 19.690 1.00 95.06 284 SER A N 1
ATOM 2174 C CA . SER A 1 284 ? -15.156 -1.728 18.998 1.00 95.06 284 SER A CA 1
ATOM 2175 C C . SER A 1 284 ? -15.895 -1.451 17.697 1.00 95.06 284 SER A C 1
ATOM 2177 O O . SER A 1 284 ? -16.714 -0.532 17.620 1.00 95.06 284 SER A O 1
ATOM 2179 N N . PHE A 1 285 ? -15.614 -2.259 16.680 1.00 95.44 285 PHE A N 1
ATOM 2180 C CA . PHE A 1 285 ? -16.253 -2.198 15.371 1.00 95.44 285 PHE A CA 1
ATOM 2181 C C . PHE A 1 285 ? -16.934 -3.533 15.112 1.00 95.44 285 PHE A C 1
ATOM 2183 O O . PHE A 1 285 ? -16.295 -4.574 15.204 1.00 95.44 285 PHE A O 1
ATOM 2190 N N . VAL A 1 286 ? -18.216 -3.500 14.769 1.00 96.06 286 VAL A N 1
ATOM 2191 C CA . VAL A 1 286 ? -18.963 -4.701 14.400 1.00 96.06 286 VAL A CA 1
ATOM 2192 C C . VAL A 1 286 ? -18.962 -4.824 12.884 1.00 96.06 286 VAL A C 1
ATOM 2194 O O . VAL A 1 286 ? -19.371 -3.896 12.184 1.00 96.06 286 VAL A O 1
ATOM 2197 N N . ILE A 1 287 ? -18.484 -5.957 12.376 1.00 95.31 287 ILE A N 1
ATOM 2198 C CA . ILE A 1 287 ? -18.372 -6.255 10.948 1.00 95.31 287 ILE A CA 1
ATOM 2199 C C . ILE A 1 287 ? -18.950 -7.645 10.702 1.00 95.31 287 ILE A C 1
ATOM 2201 O O . ILE A 1 287 ? -18.467 -8.635 11.250 1.00 95.31 287 ILE A O 1
ATOM 2205 N N . SER A 1 288 ? -19.977 -7.738 9.855 1.00 92.06 288 SER A N 1
ATOM 2206 C CA . SER A 1 288 ? -20.670 -9.005 9.568 1.00 92.06 288 SER A CA 1
ATOM 2207 C C . SER A 1 288 ? -21.167 -9.701 10.841 1.00 92.06 288 SER A C 1
ATOM 2209 O O . SER A 1 288 ? -21.008 -10.910 11.010 1.00 92.06 288 SER A O 1
ATOM 2211 N N . ASN A 1 289 ? -21.761 -8.922 11.749 1.00 85.69 289 ASN A N 1
ATOM 2212 C CA . ASN A 1 289 ? -22.231 -9.347 13.074 1.00 85.69 289 ASN A CA 1
ATOM 2213 C C . ASN A 1 289 ? -21.144 -9.953 13.986 1.00 85.69 289 ASN A C 1
ATOM 2215 O O . ASN A 1 289 ? -21.470 -10.621 14.967 1.00 85.69 289 ASN A O 1
ATOM 2219 N N . THR A 1 290 ? -19.866 -9.726 13.678 1.00 85.00 290 THR A N 1
ATOM 2220 C CA . THR A 1 290 ? -18.727 -10.089 14.531 1.00 85.00 290 THR A CA 1
ATOM 2221 C C . THR A 1 290 ? -18.172 -8.814 15.156 1.00 85.00 290 THR A C 1
ATOM 2223 O O . THR A 1 290 ? -17.945 -7.846 14.433 1.00 85.00 290 THR A O 1
ATOM 2226 N N . SER A 1 291 ? -18.015 -8.798 16.483 1.00 75.56 291 SER A N 1
ATOM 2227 C CA . SER A 1 291 ? -17.472 -7.666 17.253 1.00 75.56 291 SER A CA 1
ATOM 2228 C C . SER A 1 291 ? -16.029 -7.897 17.670 1.00 75.56 291 SER A C 1
ATOM 2230 O O . SER A 1 291 ? -15.642 -9.080 17.790 1.00 75.56 291 SER A O 1
#

Organism: NCBI:txid1464854

Foldseek 3Di:
DLVVVVVVVVVVLLVQQPPDPPPAQKGKFFWADDQLQATWHWKFWAVVTFIFIAGEKLQFFAWEFEAPLLCVVPVVLVSQHGHDYLVPGPQKDDDFCWFKDDDPQWIFIGGKIFTWMGRRPQIFHGDIHHHGSDMDPRQSPDHGGIYQYDAFLVRHRSNDGGPLRRSVVVVSAQASDKDWDPDHPPDPDTIIIMRRDDDPVRDDDDDDDFDQPDRGGSKGWWQFKDFANHTLGGTDIDGPISGGSDDDDDPSSVVVLCVQQVWDDDPRDTDHDPVCVVVGTDIDIHGPNRD

Mean predicted aligned error: 6.19 Å